Protein AF-A0A2S3QTC4-F1 (afdb_monomer_lite)

Foldseek 3Di:
DDDDDDDDPPPCPDDDDDDDDDDDDDDDDDDDDDDDPDPDDDDDDDDPPAPPPDAPQFPWDDLPPDAFAAPPPPFPAAWDKPFWQKFFLAADPDPPDLFNDKPVLVPVPLQSQDAQFKKKKKKAWAWFDAFQDAHSVGDTQHDGALTFFWKKWKKKKEEPPDDPVDPLIRIDIFHGAGHSGMGFMEIDGNVNHYDYPGGIMMTTRFMWTQRQLSVVVVVVDDCPDPSNPPVRDGGTGHRRGMITMMMTMDHPNHGHHDPPGHHD

Radius of gyration: 22.73 Å; chains: 1; bounding box: 54×52×78 Å

Secondary structure (DSSP, 8-state):
------------PPP------------------------------S---------PSP---S-S-PPPBP-SS---SPPEEEEEEEEETT--SSTT-S-SEEGGGGGGGGGGG--SSEEEEEEEEEPPPPTTPBPTTS-B--S-----SEEEEEEEEE-TT--TTSTT-EEEEEEEEETTSPPPBEEEETTTS---SS--EEEEEEEEE-HHHHHHHTTT--TTSTTTSS----EEPPTT-EEEEEEEEE-TTSPBPPTTS-B-

Sequence (264 aa):
MTLTSCTQPTNSRANYNNSNGNGWDNGNSGSGGNGGWDWGNGGSDSDDSGNNEQTDSGDGYGDGNEEGTADGDGQTTNFYTVGTIVLRGSSRVSSGSNVMWSSTSLGNGQAMLYTDSRFNIRVRPRTAPTQGTTDAYGEKCHYNPQQYKKLRIKLCIRAQGESCESNMIRSVTFGDIANEEVSKVKEFSSYSLPTTTGPIIVDVLDVQWDWSCQFYLNQGYSQSSAEVNGYCPMARVWDNDCVGFDLQFSTDYTKDFPASAPRM

pLDDT: mean 74.97, std 23.95, range [23.36, 97.06]

Structure (mmCIF, N/CA/C/O backbone):
data_AF-A0A2S3QTC4-F1
#
_entry.id   AF-A0A2S3QTC4-F1
#
loop_
_atom_site.group_PDB
_atom_site.id
_atom_site.type_symbol
_atom_site.label_atom_id
_atom_site.label_alt_id
_atom_site.label_comp_id
_atom_site.label_asym_id
_atom_site.label_entity_id
_atom_site.label_seq_id
_atom_site.pdbx_PDB_ins_code
_atom_site.Cartn_x
_atom_site.Cartn_y
_atom_site.Cartn_z
_atom_site.occupancy
_atom_site.B_iso_or_equiv
_atom_site.auth_seq_id
_atom_site.auth_comp_id
_atom_site.auth_asym_id
_atom_site.auth_atom_id
_atom_site.pdbx_PDB_model_num
ATOM 1 N N . MET A 1 1 ? 34.830 -20.270 -37.227 1.00 35.91 1 MET A N 1
ATOM 2 C CA . MET A 1 1 ? 34.083 -19.300 -36.398 1.00 35.91 1 MET A CA 1
ATOM 3 C C . MET A 1 1 ? 32.774 -19.029 -37.112 1.00 35.91 1 MET A C 1
ATOM 5 O O . MET A 1 1 ? 32.813 -18.529 -38.227 1.00 35.91 1 MET A O 1
ATOM 9 N N . THR A 1 2 ? 31.649 -19.450 -36.546 1.00 29.08 2 THR A N 1
ATOM 10 C CA . THR A 1 2 ? 30.313 -19.276 -37.137 1.00 29.08 2 THR A CA 1
ATOM 11 C C . THR A 1 2 ? 29.630 -18.064 -36.518 1.00 29.08 2 THR A C 1
ATOM 13 O O . THR A 1 2 ? 29.490 -17.992 -35.301 1.00 29.08 2 THR A O 1
ATOM 16 N N . LEU A 1 3 ? 29.220 -17.116 -37.360 1.00 30.28 3 LEU A N 1
ATOM 17 C CA . LEU A 1 3 ? 28.390 -15.978 -36.971 1.00 30.28 3 LEU A CA 1
ATOM 18 C C . LEU A 1 3 ? 26.953 -16.460 -36.746 1.00 30.28 3 LEU A C 1
ATOM 20 O O . LEU A 1 3 ? 26.294 -16.883 -37.695 1.00 30.28 3 LEU A O 1
ATOM 24 N N . THR A 1 4 ? 26.464 -16.376 -35.510 1.00 31.92 4 THR A N 1
ATOM 25 C CA . THR A 1 4 ? 25.044 -16.594 -35.210 1.00 31.92 4 THR A CA 1
ATOM 26 C C . THR A 1 4 ? 24.312 -15.262 -35.325 1.00 31.92 4 THR A C 1
ATOM 28 O O . THR A 1 4 ? 24.574 -14.334 -34.565 1.00 31.92 4 THR A O 1
ATOM 31 N N . SER A 1 5 ? 23.413 -15.165 -36.304 1.00 31.41 5 SER A N 1
ATOM 32 C CA . SER A 1 5 ? 22.574 -13.986 -36.527 1.00 31.41 5 SER A CA 1
ATOM 33 C C . SER A 1 5 ? 21.544 -13.822 -35.406 1.00 31.41 5 SER A C 1
ATOM 35 O O . SER A 1 5 ? 20.786 -14.751 -35.125 1.00 31.41 5 SER A O 1
ATOM 37 N N . CYS A 1 6 ? 21.467 -12.630 -34.810 1.00 31.41 6 CYS A N 1
ATOM 38 C CA . CYS A 1 6 ? 20.341 -12.247 -33.964 1.00 31.41 6 CYS A CA 1
ATOM 39 C C . CYS A 1 6 ? 19.144 -11.884 -34.852 1.00 31.41 6 CYS A C 1
ATOM 41 O O . CYS A 1 6 ? 18.995 -10.737 -35.274 1.00 31.41 6 CYS A O 1
ATOM 43 N N . THR A 1 7 ? 18.268 -12.850 -35.128 1.00 30.16 7 THR A N 1
ATOM 44 C CA . THR A 1 7 ? 16.944 -12.560 -35.692 1.00 30.16 7 THR A CA 1
ATOM 45 C C . THR A 1 7 ? 16.143 -11.722 -34.700 1.00 30.16 7 THR A C 1
ATOM 47 O O . THR A 1 7 ? 15.821 -12.201 -33.611 1.00 30.16 7 THR A O 1
ATOM 50 N N . GLN A 1 8 ? 15.800 -10.486 -35.070 1.00 29.53 8 GLN A N 1
ATOM 51 C CA . GLN A 1 8 ? 14.857 -9.689 -34.290 1.00 29.53 8 GLN A CA 1
ATOM 52 C C . GLN A 1 8 ? 13.495 -10.399 -34.222 1.00 29.53 8 GLN A C 1
ATOM 54 O O . GLN A 1 8 ? 13.001 -10.848 -35.260 1.00 29.53 8 GLN A O 1
ATOM 59 N N . PRO A 1 9 ? 12.831 -10.444 -33.053 1.00 28.53 9 PRO A N 1
ATOM 60 C CA . PRO A 1 9 ? 11.410 -10.738 -33.008 1.00 28.53 9 PRO A CA 1
ATOM 61 C C . PRO A 1 9 ? 10.657 -9.557 -33.634 1.00 28.53 9 PRO A C 1
ATOM 63 O O . PRO A 1 9 ? 10.508 -8.498 -33.023 1.00 28.53 9 PRO A O 1
ATOM 66 N N . THR A 1 10 ? 10.178 -9.729 -34.866 1.00 32.91 10 THR A N 1
ATOM 67 C CA . THR A 1 10 ? 9.282 -8.768 -35.515 1.00 32.91 10 THR A CA 1
ATOM 68 C C . THR A 1 10 ? 7.952 -8.757 -34.775 1.00 32.91 10 THR A C 1
ATOM 70 O O . THR A 1 10 ? 7.064 -9.562 -35.059 1.00 32.91 10 THR A O 1
ATOM 73 N N . ASN A 1 11 ? 7.811 -7.851 -33.810 1.00 32.38 11 ASN A N 1
ATOM 74 C CA . ASN A 1 11 ? 6.561 -7.661 -33.093 1.00 32.38 11 ASN A CA 1
ATOM 75 C C . ASN A 1 11 ? 5.585 -6.918 -34.019 1.00 32.38 11 ASN A C 1
ATOM 77 O O . ASN A 1 11 ? 5.528 -5.688 -34.046 1.00 32.38 11 ASN A O 1
ATOM 81 N N . SER A 1 12 ? 4.873 -7.677 -34.852 1.00 33.59 12 SER A N 1
ATOM 82 C CA . SER A 1 12 ? 3.930 -7.171 -35.845 1.00 33.59 12 SER A CA 1
ATOM 83 C C . SER A 1 12 ? 2.689 -6.590 -35.165 1.00 33.59 12 SER A C 1
ATOM 85 O O . SER A 1 12 ? 1.651 -7.250 -35.080 1.00 33.59 12 SER A O 1
ATOM 87 N N . ARG A 1 13 ? 2.775 -5.343 -34.683 1.00 32.81 13 ARG A N 1
ATOM 88 C CA . ARG A 1 13 ? 1.574 -4.573 -34.341 1.00 32.81 13 ARG A CA 1
ATOM 89 C C . ARG A 1 13 ? 0.808 -4.273 -35.624 1.00 32.81 13 ARG A C 1
ATOM 91 O O . ARG A 1 13 ? 1.357 -3.746 -36.588 1.00 32.81 13 ARG A O 1
ATOM 98 N N . ALA A 1 14 ? -0.449 -4.703 -35.627 1.00 31.61 14 ALA A N 1
ATOM 99 C CA . ALA A 1 14 ? -1.285 -4.737 -36.809 1.00 31.61 14 ALA A CA 1
ATOM 100 C C . ALA A 1 14 ? -1.621 -3.337 -37.333 1.00 31.61 14 ALA A C 1
ATOM 102 O O . ALA A 1 14 ? -1.896 -2.406 -36.579 1.00 31.61 14 ALA A O 1
ATOM 103 N N . ASN A 1 15 ? -1.656 -3.253 -38.656 1.00 30.61 15 ASN A N 1
ATOM 104 C CA . ASN A 1 15 ? -2.119 -2.109 -39.415 1.00 30.61 15 ASN A CA 1
ATOM 105 C C . ASN A 1 15 ? -3.664 -2.072 -39.392 1.00 30.61 15 ASN A C 1
ATOM 107 O O . ASN A 1 15 ? -4.298 -3.001 -39.886 1.00 30.61 15 ASN A O 1
ATOM 111 N N . TYR A 1 16 ? -4.249 -1.008 -38.843 1.00 26.88 16 TYR A N 1
ATOM 112 C CA . TYR A 1 16 ? -5.638 -0.547 -39.018 1.00 26.88 16 TYR A CA 1
ATOM 113 C C . TYR A 1 16 ? -5.539 0.991 -38.890 1.00 26.88 16 TYR A C 1
ATOM 115 O O . TYR A 1 16 ? -4.989 1.466 -37.903 1.00 26.88 16 TYR A O 1
ATOM 123 N N . ASN A 1 17 ? -5.934 1.839 -39.847 1.00 26.95 17 ASN A N 1
ATOM 124 C CA . ASN A 1 17 ? -7.086 1.776 -40.756 1.00 26.95 17 ASN A CA 1
ATOM 125 C C . ASN A 1 17 ? -6.816 2.349 -42.166 1.00 26.95 17 ASN A C 1
ATOM 127 O O . ASN A 1 17 ? -5.940 3.187 -42.358 1.00 26.95 17 ASN A O 1
ATOM 131 N N . ASN A 1 18 ? -7.673 1.969 -43.121 1.00 28.58 18 ASN A N 1
ATOM 132 C CA . ASN A 1 18 ? -7.806 2.532 -44.475 1.00 28.58 18 ASN A CA 1
ATOM 133 C C . ASN A 1 18 ? -9.251 2.266 -44.962 1.00 28.58 18 ASN A C 1
ATOM 135 O O . ASN A 1 18 ? -9.743 1.163 -44.741 1.00 28.58 18 ASN A O 1
ATOM 139 N N . SER A 1 19 ? -10.012 3.154 -45.611 1.00 31.38 19 SER A N 1
ATOM 140 C CA . SER A 1 19 ? -9.775 4.517 -46.145 1.00 31.38 19 SER A CA 1
ATOM 141 C C . SER A 1 19 ? -10.766 5.514 -45.480 1.00 31.38 19 SER A C 1
ATOM 143 O O . SER A 1 19 ? -11.346 5.145 -44.463 1.00 31.38 19 SER A O 1
ATOM 145 N N . ASN A 1 20 ? -11.052 6.761 -45.889 1.00 28.50 20 ASN A N 1
ATOM 146 C CA . ASN A 1 20 ? -10.735 7.648 -47.034 1.00 28.50 20 ASN A CA 1
ATOM 147 C C . ASN A 1 20 ? -10.978 9.113 -46.548 1.00 28.50 20 ASN A C 1
ATOM 149 O O . ASN A 1 20 ? -11.445 9.286 -45.425 1.00 28.50 20 ASN A O 1
ATOM 153 N N . GLY A 1 21 ? -10.772 10.218 -47.275 1.00 26.36 21 GLY A N 1
ATOM 154 C CA . GLY A 1 21 ? -10.285 10.498 -48.632 1.00 26.36 21 GLY A CA 1
ATOM 155 C C . GLY A 1 21 ? -10.419 12.011 -48.922 1.00 26.36 21 GLY A C 1
ATOM 156 O O . GLY A 1 21 ? -11.203 12.676 -48.254 1.00 26.36 21 GLY A O 1
ATOM 157 N N . ASN A 1 22 ? -9.715 12.519 -49.942 1.00 27.98 22 ASN A N 1
ATOM 158 C CA . ASN A 1 22 ? -9.724 13.912 -50.449 1.00 27.98 22 ASN A CA 1
ATOM 159 C C . ASN A 1 22 ? -9.162 15.005 -49.505 1.00 27.98 22 ASN A C 1
ATOM 161 O O . ASN A 1 22 ? -9.518 15.101 -48.338 1.00 27.98 22 ASN A O 1
ATOM 165 N N . GLY A 1 23 ? -8.269 15.850 -50.037 1.00 27.02 23 GLY A N 1
ATOM 166 C CA . GLY A 1 23 ? -7.661 16.975 -49.306 1.00 27.02 23 GLY A CA 1
ATOM 167 C C . GLY A 1 23 ? -8.225 18.341 -49.711 1.00 27.02 23 GLY A C 1
ATOM 168 O O . GLY A 1 23 ? -9.282 18.397 -50.332 1.00 27.02 23 GLY A O 1
ATOM 169 N N . TRP A 1 24 ? -7.477 19.399 -49.375 1.00 23.36 24 TRP A N 1
ATOM 170 C CA . TRP A 1 24 ? -7.211 20.663 -50.100 1.00 23.36 24 TRP A CA 1
ATOM 171 C C . TRP A 1 24 ? -6.746 21.735 -49.083 1.00 23.36 24 TRP A C 1
ATOM 173 O O . TRP A 1 24 ? -7.328 21.877 -48.015 1.00 23.36 24 TRP A O 1
ATOM 183 N N . ASP A 1 25 ? -5.660 22.425 -49.435 1.00 27.41 25 ASP A N 1
ATOM 184 C CA . ASP A 1 25 ? -5.141 23.731 -48.984 1.00 27.41 25 ASP A CA 1
ATOM 185 C C . ASP A 1 25 ? -5.397 24.330 -47.574 1.00 27.41 25 ASP A C 1
ATOM 187 O O . ASP A 1 25 ? -6.497 24.710 -47.190 1.00 27.41 25 ASP A O 1
ATOM 191 N N . ASN A 1 26 ? -4.266 24.609 -46.907 1.00 30.45 26 ASN A N 1
ATOM 192 C CA . ASN A 1 26 ? -3.820 25.947 -46.470 1.00 30.45 26 ASN A CA 1
ATOM 193 C C . ASN A 1 26 ? -4.835 26.898 -45.781 1.00 30.45 26 ASN A C 1
ATOM 195 O O . ASN A 1 26 ? -5.613 27.581 -46.443 1.00 30.45 26 ASN A O 1
ATOM 199 N N . GLY A 1 27 ? -4.704 27.093 -44.460 1.00 23.75 27 GLY A N 1
ATOM 200 C CA . GLY A 1 27 ? -5.458 28.136 -43.751 1.00 23.75 27 GLY A CA 1
ATOM 201 C C . GLY A 1 27 ? -5.133 28.281 -42.261 1.00 23.75 27 GLY A C 1
ATOM 202 O O . GLY A 1 27 ? -5.557 27.483 -41.435 1.00 23.75 27 GLY A O 1
ATOM 203 N N . ASN A 1 28 ? -4.425 29.354 -41.909 1.00 32.91 28 ASN A N 1
ATOM 204 C CA . ASN A 1 28 ? -4.250 29.845 -40.538 1.00 32.91 28 ASN A CA 1
ATOM 205 C C . ASN A 1 28 ? -5.597 30.117 -39.827 1.00 32.91 28 ASN A C 1
ATOM 207 O O . ASN A 1 28 ? -6.346 30.970 -40.300 1.00 32.91 28 ASN A O 1
ATOM 211 N N . SER A 1 29 ? -5.859 29.498 -38.665 1.00 28.20 29 SER A N 1
ATOM 212 C CA . SER A 1 29 ? -6.291 30.190 -37.424 1.00 28.20 29 SER A CA 1
ATOM 213 C C . SER A 1 29 ? -6.764 29.241 -36.305 1.00 28.20 29 SER A C 1
ATOM 215 O O . SER A 1 29 ? -7.566 28.348 -36.538 1.00 28.20 29 SER A O 1
ATOM 217 N N . GLY A 1 30 ? -6.362 29.545 -35.063 1.00 25.27 30 GLY A N 1
ATOM 218 C CA . GLY A 1 30 ? -7.222 29.383 -33.879 1.00 25.27 30 GLY A CA 1
ATOM 219 C C . GLY A 1 30 ? -7.245 28.039 -33.127 1.00 25.27 30 GLY A C 1
ATOM 220 O O . GLY A 1 30 ? -7.666 27.022 -33.651 1.00 25.27 30 GLY A O 1
ATOM 221 N N . SER A 1 31 ? -6.937 28.129 -31.826 1.00 32.16 31 SER A N 1
ATOM 222 C CA . SER A 1 31 ? -7.489 27.340 -30.706 1.00 32.16 31 SER A CA 1
ATOM 223 C C . SER A 1 31 ? -7.527 25.800 -30.794 1.00 32.16 31 SER A C 1
ATOM 225 O O . SER A 1 31 ? -8.383 25.206 -31.444 1.00 32.16 31 SER A O 1
ATOM 227 N N . GLY A 1 32 ? -6.697 25.145 -29.978 1.00 24.89 32 GLY A N 1
ATOM 228 C CA . GLY A 1 32 ? -6.808 23.718 -29.663 1.00 24.89 32 GLY A CA 1
ATOM 229 C C . GLY A 1 32 ? -6.058 23.403 -28.371 1.00 24.89 32 GLY A C 1
ATOM 230 O O . GLY A 1 32 ? -4.832 23.454 -28.345 1.00 24.89 32 GLY A O 1
ATOM 231 N N . GLY A 1 33 ? -6.789 23.148 -27.283 1.00 32.19 33 GLY A N 1
ATOM 232 C CA . GLY A 1 33 ? -6.203 22.945 -25.955 1.00 32.19 33 GLY A CA 1
ATOM 233 C C . GLY A 1 33 ? -5.402 21.647 -25.863 1.00 32.19 33 GLY A C 1
ATOM 234 O O . GLY A 1 33 ? -5.913 20.577 -26.189 1.00 32.19 33 GLY A O 1
ATOM 235 N N . ASN A 1 34 ? -4.161 21.738 -25.384 1.00 30.98 34 ASN A N 1
ATOM 236 C CA . ASN A 1 34 ? -3.312 20.576 -25.154 1.00 30.98 34 ASN A CA 1
ATOM 237 C C . ASN A 1 34 ? -3.488 20.114 -23.698 1.00 30.98 34 ASN A C 1
ATOM 239 O O . ASN A 1 34 ? -2.997 20.762 -22.775 1.00 30.98 34 ASN A O 1
ATOM 243 N N . GLY A 1 35 ? -4.235 19.027 -23.494 1.00 32.06 35 GLY A N 1
ATOM 244 C CA . GLY A 1 35 ? -4.559 18.477 -22.174 1.00 32.06 35 GLY A CA 1
ATOM 245 C C . GLY A 1 35 ? -3.385 17.753 -21.515 1.00 32.06 35 GLY A C 1
ATOM 246 O O . GLY A 1 35 ? -3.417 16.532 -21.373 1.00 32.06 35 GLY A O 1
ATOM 247 N N . GLY A 1 36 ? -2.354 18.496 -21.115 1.00 28.03 36 GLY A N 1
ATOM 248 C CA . GLY A 1 36 ? -1.363 18.028 -20.150 1.00 28.03 36 GLY A CA 1
ATOM 249 C C . GLY A 1 36 ? -1.877 18.257 -18.731 1.00 28.03 36 GLY A C 1
ATOM 250 O O . GLY A 1 36 ? -2.212 19.385 -18.382 1.00 28.03 36 GLY A O 1
ATOM 251 N N . TRP A 1 37 ? -1.931 17.205 -17.910 1.00 31.95 37 TRP A N 1
ATOM 252 C CA . TRP A 1 37 ? -2.165 17.345 -16.469 1.00 31.95 37 TRP A CA 1
ATOM 253 C C . TRP A 1 37 ? -0.873 17.825 -15.805 1.00 31.95 37 TRP A C 1
ATOM 255 O O . TRP A 1 37 ? -0.080 17.036 -15.293 1.00 31.95 37 TRP A O 1
ATOM 265 N N . ASP A 1 38 ? -0.653 19.131 -15.916 1.00 32.66 38 ASP A N 1
ATOM 266 C CA . ASP A 1 38 ? 0.485 19.853 -15.362 1.00 32.66 38 ASP A CA 1
ATOM 267 C C . ASP A 1 38 ? 0.363 19.949 -13.835 1.00 32.66 38 ASP A C 1
ATOM 269 O O . ASP A 1 38 ? -0.573 20.555 -13.308 1.00 32.66 38 ASP A O 1
ATOM 273 N N . TRP A 1 39 ? 1.310 19.346 -13.115 1.00 45.28 39 TRP A N 1
ATOM 274 C CA . TRP A 1 39 ? 1.387 19.428 -11.656 1.00 45.28 39 TRP A CA 1
ATOM 275 C C . TRP A 1 39 ? 2.195 20.659 -11.224 1.00 45.28 39 TRP A C 1
ATOM 277 O O . TRP A 1 39 ? 3.220 20.552 -10.555 1.00 45.28 39 TRP A O 1
ATOM 287 N N . GLY A 1 40 ? 1.648 21.830 -11.561 1.00 36.47 40 GLY A N 1
ATOM 288 C CA . GLY A 1 40 ? 1.813 23.063 -10.795 1.00 36.47 40 GLY A CA 1
ATOM 289 C C . GLY A 1 40 ? 2.836 24.080 -11.303 1.00 36.47 40 GLY A C 1
ATOM 290 O O . GLY A 1 40 ? 4.040 23.917 -11.118 1.00 36.47 40 GLY A O 1
ATOM 291 N N . ASN A 1 41 ? 2.334 25.247 -11.728 1.00 32.53 41 ASN A N 1
ATOM 292 C CA . ASN A 1 41 ? 2.996 26.516 -11.419 1.00 32.53 41 ASN A CA 1
ATOM 293 C C . ASN A 1 41 ? 2.026 27.718 -11.347 1.00 32.53 41 ASN A C 1
ATOM 295 O O . ASN A 1 41 ? 1.447 28.110 -12.355 1.00 32.53 41 ASN A O 1
ATOM 299 N N . GLY A 1 42 ? 1.952 28.355 -10.171 1.00 31.09 42 GLY A N 1
ATOM 300 C CA . GLY A 1 42 ? 1.645 29.785 -10.012 1.00 31.09 42 GLY A CA 1
ATOM 301 C C . GLY A 1 42 ? 0.178 30.243 -10.070 1.00 31.09 42 GLY A C 1
ATOM 302 O O . GLY A 1 42 ? -0.390 30.414 -11.144 1.00 31.09 42 GLY A O 1
ATOM 303 N N . GLY A 1 43 ? -0.380 30.617 -8.913 1.00 26.69 43 GLY A N 1
ATOM 304 C CA . GLY A 1 43 ? -1.615 31.407 -8.824 1.00 26.69 43 GLY A CA 1
ATOM 305 C C . GLY A 1 43 ? -2.175 31.464 -7.403 1.00 26.69 43 GLY A C 1
ATOM 306 O O . GLY A 1 43 ? -2.592 30.443 -6.872 1.00 26.69 43 GLY A O 1
ATOM 307 N N . SER A 1 44 ? -2.156 32.644 -6.784 1.00 36.88 44 SER A N 1
ATOM 308 C CA . SER A 1 44 ? -2.709 32.898 -5.447 1.00 36.88 44 SER A CA 1
ATOM 309 C C . SER A 1 44 ? -4.213 32.605 -5.374 1.00 36.88 44 SER A C 1
ATOM 311 O O . SER A 1 44 ? -4.939 33.063 -6.252 1.00 36.88 44 SER A O 1
ATOM 313 N N . ASP A 1 45 ? -4.679 31.910 -4.329 1.00 29.72 45 ASP A N 1
ATOM 314 C CA . ASP A 1 45 ? -5.592 32.472 -3.308 1.00 29.72 45 ASP A CA 1
ATOM 315 C C . ASP A 1 45 ? -6.178 31.397 -2.358 1.00 29.72 45 ASP A C 1
ATOM 317 O O . ASP A 1 45 ? -6.760 30.413 -2.798 1.00 29.72 45 ASP A O 1
ATOM 321 N N . SER A 1 46 ? -6.075 31.674 -1.049 1.00 37.00 46 SER A N 1
ATOM 322 C CA . SER A 1 46 ? -6.912 31.212 0.088 1.00 37.00 46 SER A CA 1
ATOM 323 C C . SER A 1 46 ? -7.231 29.716 0.334 1.00 37.00 46 SER A C 1
ATOM 325 O O . SER A 1 46 ? -7.827 29.026 -0.484 1.00 37.00 46 SER A O 1
ATOM 327 N N . ASP A 1 47 ? -7.003 29.321 1.594 1.00 31.80 47 ASP A N 1
ATOM 328 C CA . ASP A 1 47 ? -7.637 28.210 2.331 1.00 31.80 47 ASP A CA 1
ATOM 329 C C . ASP A 1 47 ? -7.271 26.761 1.952 1.00 31.80 47 ASP A C 1
ATOM 331 O O . ASP A 1 47 ? -8.115 25.863 1.915 1.00 31.80 47 ASP A O 1
ATOM 335 N N . ASP A 1 48 ? -5.968 26.492 1.813 1.00 33.78 48 ASP A N 1
ATOM 336 C CA . ASP A 1 48 ? -5.439 25.123 1.837 1.00 33.78 48 ASP A CA 1
ATOM 337 C C . ASP A 1 48 ? -5.399 24.563 3.276 1.00 33.78 48 ASP A C 1
ATOM 339 O O . ASP A 1 48 ? -4.505 24.861 4.069 1.00 33.78 48 ASP A O 1
ATOM 343 N N . SER A 1 49 ? -6.408 23.759 3.624 1.00 35.00 49 SER A N 1
ATOM 344 C CA . SER A 1 49 ? -6.425 22.898 4.822 1.00 35.00 49 SER A CA 1
ATOM 345 C C . SER A 1 49 ? -6.160 21.424 4.477 1.00 35.00 49 SER A C 1
ATOM 347 O O . SER A 1 49 ? -6.593 20.519 5.195 1.00 35.00 49 SER A O 1
ATOM 349 N N . GLY A 1 50 ? -5.477 21.159 3.361 1.00 34.25 50 GLY A N 1
ATOM 350 C CA . GLY A 1 50 ? -4.943 19.847 3.033 1.00 34.25 50 GLY A CA 1
ATOM 351 C C . GLY A 1 50 ? -3.574 19.643 3.676 1.00 34.25 50 GLY A C 1
ATOM 352 O O . GLY A 1 50 ? -2.640 20.391 3.405 1.00 34.25 50 GLY A O 1
ATOM 353 N N . ASN A 1 51 ? -3.411 18.578 4.469 1.00 39.06 51 ASN A N 1
ATOM 354 C CA . ASN A 1 51 ? -2.087 18.111 4.900 1.00 39.06 51 ASN A CA 1
ATOM 355 C C . ASN A 1 51 ? -1.327 17.511 3.703 1.00 39.06 51 ASN A C 1
ATOM 357 O O . ASN A 1 51 ? -1.147 16.296 3.606 1.00 39.06 51 ASN A O 1
ATOM 361 N N . ASN A 1 52 ? -0.891 18.361 2.777 1.00 38.44 52 ASN A N 1
ATOM 362 C CA . ASN A 1 52 ? 0.002 18.002 1.685 1.00 38.44 52 ASN A CA 1
ATOM 363 C C . ASN A 1 52 ? 1.442 17.950 2.219 1.00 38.44 52 ASN A C 1
ATOM 365 O O . ASN A 1 52 ? 2.305 18.739 1.837 1.00 38.44 52 ASN A O 1
ATOM 369 N N . GLU A 1 53 ? 1.670 17.053 3.180 1.00 45.84 53 GLU A N 1
ATOM 370 C CA . GLU A 1 53 ? 2.997 16.795 3.725 1.00 45.84 53 GLU A CA 1
ATOM 371 C C . GLU A 1 53 ? 3.920 16.341 2.598 1.00 45.84 53 GLU A C 1
ATOM 373 O O . GLU A 1 53 ? 3.674 15.346 1.911 1.00 45.84 53 GLU A O 1
ATOM 378 N N . GLN A 1 54 ? 4.984 17.115 2.409 1.00 39.28 54 GLN A N 1
ATOM 379 C CA . GLN A 1 54 ? 6.011 16.877 1.413 1.00 39.28 54 GLN A CA 1
ATOM 380 C C . GLN A 1 54 ? 6.728 15.562 1.732 1.00 39.28 54 GLN A C 1
ATOM 382 O O . GLN A 1 54 ? 7.652 15.519 2.542 1.00 39.28 54 GLN A O 1
ATOM 387 N N . THR A 1 55 ? 6.301 14.471 1.100 1.00 43.88 55 THR A N 1
ATOM 388 C CA . THR A 1 55 ? 6.929 13.168 1.306 1.00 43.88 55 THR A CA 1
ATOM 389 C C . THR A 1 55 ? 8.272 13.129 0.591 1.00 43.88 55 THR A C 1
ATOM 391 O O . THR A 1 55 ? 8.314 12.970 -0.632 1.00 43.88 55 THR A O 1
ATOM 394 N N . ASP A 1 56 ? 9.358 13.285 1.351 1.00 44.59 56 ASP A N 1
ATOM 395 C CA . ASP A 1 56 ? 10.725 13.127 0.846 1.00 44.59 56 ASP A CA 1
ATOM 396 C C . ASP A 1 56 ? 10.864 11.842 0.015 1.00 44.59 56 ASP A C 1
ATOM 398 O O . ASP A 1 56 ? 10.317 10.794 0.381 1.00 44.59 56 ASP A O 1
ATOM 402 N N . SER A 1 57 ? 11.640 11.906 -1.072 1.00 43.78 57 SER A N 1
ATOM 403 C CA . SER A 1 57 ? 12.084 10.718 -1.808 1.00 43.78 57 SER A CA 1
ATOM 404 C C . SER A 1 57 ? 12.695 9.711 -0.825 1.00 43.78 57 SER A C 1
ATOM 406 O O . SER A 1 57 ? 13.587 10.067 -0.062 1.00 43.78 57 SER A O 1
ATOM 408 N N . GLY A 1 58 ? 12.160 8.488 -0.791 1.00 53.50 58 GLY A N 1
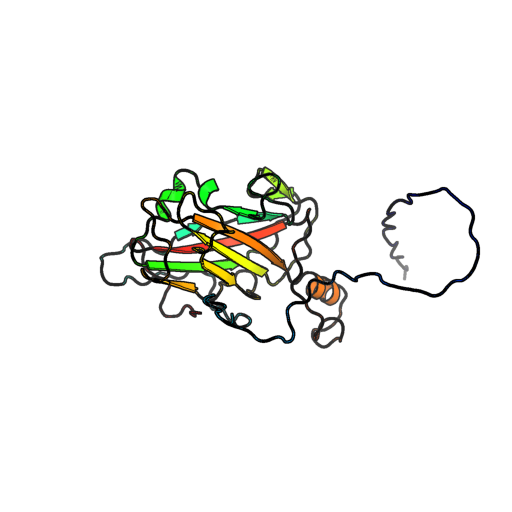ATOM 409 C CA . GLY A 1 58 ? 12.279 7.626 0.388 1.00 53.50 58 GLY A CA 1
ATOM 410 C C . GLY A 1 58 ? 13.683 7.115 0.748 1.00 53.50 58 GLY A C 1
ATOM 411 O O . GLY A 1 58 ? 14.463 6.771 -0.134 1.00 53.50 58 GLY A O 1
ATOM 412 N N . ASP A 1 59 ? 13.889 6.949 2.063 1.00 55.00 59 ASP A N 1
ATOM 413 C CA . ASP A 1 59 ? 15.006 6.256 2.742 1.00 55.00 59 ASP A CA 1
ATOM 414 C C . ASP A 1 59 ? 14.454 5.282 3.820 1.00 55.00 59 ASP A C 1
ATOM 416 O O . ASP A 1 59 ? 14.866 5.289 4.982 1.00 55.00 59 ASP A O 1
ATOM 420 N N . GLY A 1 6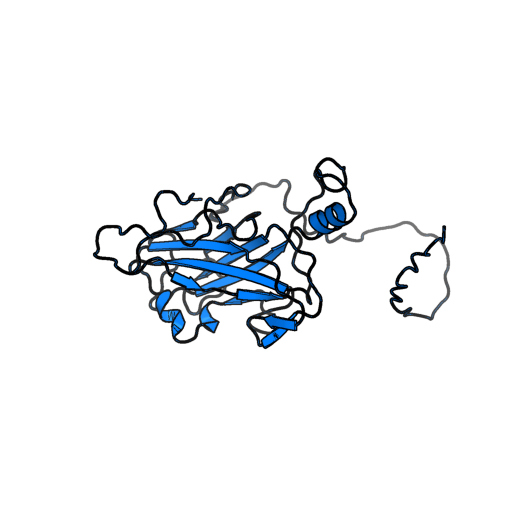0 ? 13.391 4.531 3.515 1.00 57.06 60 GLY A N 1
ATOM 421 C CA . GLY A 1 60 ? 12.671 3.752 4.528 1.00 57.06 60 GLY A CA 1
ATOM 422 C C . GLY A 1 60 ? 13.437 2.507 4.990 1.00 57.06 60 GLY A C 1
ATOM 423 O O . GLY A 1 60 ? 13.399 1.461 4.351 1.00 57.06 60 GLY A O 1
ATOM 424 N N . TYR A 1 61 ? 14.127 2.620 6.126 1.00 62.31 61 TYR A N 1
ATOM 425 C CA . TYR A 1 61 ? 14.988 1.556 6.641 1.00 62.31 61 TYR A CA 1
ATOM 426 C C . TYR A 1 61 ? 14.218 0.305 7.076 1.00 62.31 61 TYR A C 1
ATOM 428 O O . TYR A 1 61 ? 13.305 0.383 7.900 1.00 62.31 61 TYR A O 1
ATOM 436 N N . GLY A 1 62 ? 14.700 -0.852 6.619 1.00 78.38 62 GLY A N 1
ATOM 437 C CA . GLY A 1 62 ? 14.281 -2.165 7.100 1.00 78.38 62 GLY A CA 1
ATOM 438 C C . GLY A 1 62 ? 13.500 -2.980 6.075 1.00 78.38 62 GLY A C 1
ATOM 439 O O . GLY A 1 62 ? 13.059 -2.480 5.040 1.00 78.38 62 GLY A O 1
ATOM 440 N N . ASP A 1 63 ? 13.350 -4.267 6.370 1.00 84.81 63 ASP A N 1
ATOM 441 C CA . ASP A 1 63 ? 12.602 -5.215 5.546 1.00 84.81 63 ASP A CA 1
ATOM 442 C C . ASP A 1 63 ? 11.145 -5.354 6.012 1.00 84.81 63 ASP A C 1
ATOM 444 O O . ASP A 1 63 ? 10.430 -6.246 5.571 1.00 84.81 63 ASP A O 1
ATOM 448 N N . GLY A 1 64 ? 10.682 -4.524 6.941 1.00 84.38 64 GLY A N 1
ATOM 449 C CA . GLY A 1 64 ? 9.314 -4.552 7.438 1.00 84.38 64 GLY A CA 1
ATOM 450 C C . GLY A 1 64 ? 8.973 -5.743 8.330 1.00 84.38 64 GLY A C 1
ATOM 451 O O . GLY A 1 64 ? 7.808 -5.878 8.708 1.00 84.38 64 GLY A O 1
ATOM 452 N N . ASN A 1 65 ? 9.944 -6.597 8.667 1.00 86.56 65 ASN A N 1
ATOM 453 C CA . ASN A 1 65 ? 9.773 -7.746 9.558 1.00 86.56 65 ASN A CA 1
ATOM 454 C C . ASN A 1 65 ? 10.221 -7.433 11.003 1.00 86.56 65 ASN A C 1
ATOM 456 O O . ASN A 1 65 ? 10.393 -8.346 11.812 1.00 86.56 65 ASN A O 1
ATOM 460 N N . GLU A 1 66 ? 10.437 -6.155 11.332 1.00 88.44 66 GLU A N 1
ATOM 461 C CA . GLU A 1 66 ? 10.883 -5.722 12.658 1.00 88.44 66 GLU A CA 1
ATOM 462 C C . GLU A 1 66 ? 9.812 -5.954 13.742 1.00 88.44 66 GLU A C 1
ATOM 464 O O . GLU A 1 66 ? 8.610 -5.907 13.477 1.00 88.44 66 GLU A O 1
ATOM 469 N N . GLU A 1 67 ? 10.231 -6.147 14.996 1.00 88.44 67 GLU A N 1
ATOM 470 C CA . GLU A 1 67 ? 9.288 -6.196 16.118 1.00 88.44 67 GLU A CA 1
ATOM 471 C C . GLU A 1 67 ? 8.716 -4.809 16.449 1.00 88.44 67 GLU A C 1
ATOM 473 O O . GLU A 1 67 ? 9.412 -3.794 16.398 1.00 88.44 67 GLU A O 1
ATOM 478 N N . GLY A 1 68 ? 7.435 -4.771 16.827 1.00 88.12 68 GLY A N 1
ATOM 479 C CA . GLY A 1 68 ? 6.779 -3.541 17.260 1.00 88.12 68 GLY A CA 1
ATOM 480 C C . GLY A 1 68 ? 7.145 -3.141 18.693 1.00 88.12 68 GLY A C 1
ATOM 481 O O . GLY A 1 68 ? 7.510 -3.981 19.519 1.00 88.12 68 GLY A O 1
ATOM 482 N N . THR A 1 69 ? 6.985 -1.858 19.014 1.00 91.00 69 THR A N 1
ATOM 483 C CA . THR A 1 69 ? 7.169 -1.301 20.367 1.00 91.00 69 THR A CA 1
ATOM 484 C C . THR A 1 69 ? 5.812 -1.064 21.032 1.00 91.00 69 THR A C 1
ATOM 486 O O . THR A 1 69 ? 4.961 -0.382 20.469 1.00 91.00 69 THR A O 1
ATOM 489 N N . ALA A 1 70 ? 5.590 -1.641 22.216 1.00 88.62 70 ALA A N 1
ATOM 490 C CA . ALA A 1 70 ? 4.385 -1.375 23.005 1.00 88.62 70 ALA A CA 1
ATOM 491 C C . ALA A 1 70 ? 4.470 0.012 23.663 1.00 88.62 70 ALA A C 1
ATOM 493 O O . ALA A 1 70 ? 5.534 0.393 24.153 1.00 88.62 70 ALA A O 1
ATOM 494 N N . ASP A 1 71 ? 3.356 0.738 23.717 1.00 78.25 71 ASP A N 1
ATOM 495 C CA . ASP A 1 71 ? 3.251 2.060 24.367 1.00 78.25 71 ASP A CA 1
ATOM 496 C C . ASP A 1 71 ? 3.097 2.007 25.897 1.00 78.25 71 ASP A C 1
ATOM 498 O O . ASP A 1 71 ? 3.386 2.984 26.586 1.00 78.25 71 ASP A O 1
ATOM 502 N N . GLY A 1 72 ? 2.681 0.859 26.430 1.00 71.75 72 GLY A N 1
ATOM 503 C CA . GLY A 1 72 ? 2.454 0.629 27.857 1.00 71.75 72 GLY A CA 1
ATOM 504 C C . GLY A 1 72 ? 1.204 -0.201 28.139 1.00 71.75 72 GLY A C 1
ATOM 505 O O . GLY A 1 72 ? 1.170 -0.914 29.143 1.00 71.75 72 GLY A O 1
ATOM 506 N N . ASP A 1 73 ? 0.231 -0.217 27.224 1.00 73.75 73 ASP A N 1
ATOM 507 C CA . ASP A 1 73 ? -1.110 -0.779 27.453 1.00 73.75 73 ASP A CA 1
ATOM 508 C C . ASP A 1 73 ? -1.197 -2.306 27.248 1.00 73.75 73 ASP A C 1
ATOM 510 O O . ASP A 1 73 ? -2.203 -2.863 26.811 1.00 73.75 73 ASP A O 1
ATOM 514 N N . GLY A 1 74 ? -0.118 -3.028 27.567 1.00 77.75 74 GLY A N 1
ATOM 515 C CA . GLY A 1 74 ? -0.081 -4.495 27.527 1.00 77.75 74 GLY A CA 1
ATOM 516 C C . GLY A 1 74 ? -0.164 -5.115 26.124 1.00 77.75 74 GLY A C 1
ATOM 517 O O . GLY A 1 74 ? -0.400 -6.318 26.009 1.00 77.75 74 GLY A O 1
ATOM 518 N N . GLN A 1 75 ? 0.045 -4.328 25.065 1.00 88.19 75 GLN A N 1
ATOM 519 C CA . GLN A 1 75 ? 0.025 -4.768 23.665 1.00 88.19 75 GLN A CA 1
ATOM 520 C C . GLN A 1 75 ? 1.011 -5.924 23.407 1.00 88.19 75 GLN A C 1
ATOM 522 O O . GLN A 1 75 ? 2.233 -5.760 23.441 1.00 88.19 75 GLN A O 1
ATOM 527 N N . THR A 1 76 ? 0.478 -7.109 23.105 1.00 85.50 76 THR A N 1
ATOM 528 C CA . THR A 1 76 ? 1.271 -8.316 22.810 1.00 85.50 76 THR A CA 1
ATOM 529 C C . THR A 1 76 ? 1.488 -8.538 21.314 1.00 85.50 76 THR A C 1
ATOM 531 O O . THR A 1 76 ? 2.560 -8.994 20.913 1.00 85.50 76 THR A O 1
ATOM 534 N N . THR A 1 77 ? 0.505 -8.182 20.486 1.00 89.44 77 THR A N 1
ATOM 535 C CA . THR A 1 77 ? 0.530 -8.342 19.024 1.00 89.44 77 THR A CA 1
ATOM 536 C C . THR A 1 77 ? 1.303 -7.194 18.371 1.00 89.44 77 THR A C 1
ATOM 538 O O . THR A 1 77 ? 1.071 -6.032 18.699 1.00 89.44 77 THR A O 1
ATOM 541 N N . ASN A 1 78 ? 2.214 -7.505 17.442 1.00 93.19 78 ASN A N 1
ATOM 542 C CA . ASN A 1 78 ? 2.870 -6.494 16.598 1.00 93.19 78 ASN A CA 1
ATOM 543 C C . ASN A 1 78 ? 1.849 -5.820 15.651 1.00 93.19 78 ASN A C 1
ATOM 545 O O . ASN A 1 78 ? 0.699 -6.250 15.568 1.00 93.19 78 ASN A O 1
ATOM 549 N N . PHE A 1 79 ? 2.269 -4.783 14.922 1.00 94.38 79 PHE A N 1
ATOM 550 C CA . PHE A 1 79 ? 1.472 -4.173 13.852 1.00 94.38 79 PHE A CA 1
ATOM 551 C C . PHE A 1 79 ? 0.925 -5.229 12.867 1.00 94.38 79 PHE A C 1
ATOM 553 O O . PHE A 1 79 ? 1.560 -6.252 12.588 1.00 94.38 79 PHE A O 1
ATOM 560 N N . TYR A 1 80 ? -0.260 -4.980 12.314 1.00 95.94 80 TYR A N 1
ATOM 561 C CA . TYR A 1 80 ? -0.863 -5.849 11.309 1.00 95.94 80 TYR A CA 1
ATOM 562 C C . TYR A 1 80 ? -0.161 -5.698 9.957 1.00 95.94 80 TYR A C 1
ATOM 564 O O . TYR A 1 80 ? 0.348 -4.633 9.614 1.00 95.94 80 TYR A O 1
ATOM 572 N N . THR A 1 81 ? -0.163 -6.772 9.164 1.00 95.38 81 THR A N 1
ATOM 573 C CA . THR A 1 81 ? 0.279 -6.763 7.763 1.00 95.38 81 THR A CA 1
ATOM 574 C C . THR A 1 81 ? -0.821 -7.350 6.885 1.00 95.38 81 THR A C 1
ATOM 576 O O . THR A 1 81 ? -1.143 -8.533 6.993 1.00 95.38 81 THR A O 1
ATOM 579 N N . VAL A 1 82 ? -1.371 -6.537 5.985 1.00 95.06 82 VAL A N 1
ATOM 580 C CA . VAL A 1 82 ? -2.174 -6.997 4.847 1.00 95.06 82 VAL A CA 1
ATOM 581 C C . VAL A 1 82 ? -1.201 -7.242 3.699 1.00 95.06 82 VAL A C 1
ATOM 583 O O . VAL A 1 82 ? -0.802 -6.316 2.993 1.00 95.06 82 VAL A O 1
ATOM 586 N N . GLY A 1 83 ? -0.748 -8.490 3.593 1.00 89.56 83 GLY A N 1
ATOM 587 C CA . GLY A 1 83 ? 0.296 -8.891 2.653 1.00 89.56 83 GLY A CA 1
ATOM 588 C C . GLY A 1 83 ? -0.222 -9.305 1.277 1.00 89.56 83 GLY A C 1
ATOM 589 O O . GLY A 1 83 ? -1.357 -9.760 1.136 1.00 89.56 83 GLY A O 1
ATOM 590 N N . THR A 1 84 ? 0.658 -9.237 0.280 1.00 82.12 84 THR A N 1
ATOM 591 C CA . THR A 1 84 ? 0.433 -9.718 -1.096 1.00 82.12 84 THR A CA 1
ATOM 592 C C . THR A 1 84 ? -0.758 -9.039 -1.790 1.00 82.12 84 THR A C 1
ATOM 594 O O . THR A 1 84 ? -1.540 -9.684 -2.491 1.00 82.12 84 THR A O 1
ATOM 597 N N . ILE A 1 85 ? -0.904 -7.718 -1.637 1.00 95.62 85 ILE A N 1
ATOM 598 C CA . ILE A 1 85 ? -1.850 -6.944 -2.448 1.00 95.62 85 ILE A CA 1
ATOM 599 C C . ILE A 1 85 ? -1.265 -6.835 -3.859 1.00 95.62 85 ILE A C 1
ATOM 601 O O . ILE A 1 85 ? -0.319 -6.085 -4.099 1.00 95.62 85 ILE A O 1
ATOM 605 N N . VAL A 1 86 ? -1.821 -7.605 -4.796 1.00 95.06 86 VAL A N 1
ATOM 606 C CA . VAL A 1 86 ? -1.465 -7.560 -6.221 1.00 95.06 86 VAL A CA 1
ATOM 607 C C . VAL A 1 86 ? -2.521 -6.763 -6.975 1.00 95.06 86 VAL A C 1
ATOM 609 O O . VAL A 1 86 ? -3.700 -7.114 -6.934 1.00 95.06 86 VAL A O 1
ATOM 612 N N . LEU A 1 87 ? -2.112 -5.712 -7.686 1.00 94.19 87 LEU A N 1
ATOM 613 C CA . LEU A 1 87 ? -3.000 -4.866 -8.491 1.00 94.19 87 LEU A CA 1
ATOM 614 C C . LEU A 1 87 ? -2.465 -4.702 -9.907 1.00 94.19 87 LEU A C 1
ATOM 616 O O . LEU A 1 87 ? -1.261 -4.553 -10.112 1.00 94.19 87 LEU A O 1
ATOM 620 N N . ARG A 1 88 ? -3.381 -4.658 -10.874 1.00 91.81 88 ARG A N 1
ATOM 621 C CA . ARG A 1 88 ? -3.128 -4.182 -12.235 1.00 91.81 88 ARG A CA 1
ATOM 622 C C . ARG A 1 88 ? -3.436 -2.695 -12.348 1.00 91.81 88 ARG A C 1
ATOM 624 O O . ARG A 1 88 ? -4.260 -2.173 -11.596 1.00 91.81 88 ARG A O 1
ATOM 631 N N . GLY A 1 89 ? -2.877 -2.017 -13.351 1.00 89.31 89 GLY A N 1
ATOM 632 C CA . GLY A 1 89 ? -3.191 -0.605 -13.627 1.00 89.31 89 GLY A CA 1
ATOM 633 C C . GLY A 1 89 ? -4.687 -0.310 -13.837 1.00 89.31 89 GLY A C 1
ATOM 634 O O . GLY A 1 89 ? -5.153 0.801 -13.546 1.00 89.31 89 GLY A O 1
ATOM 635 N N . SER A 1 90 ? -5.451 -1.315 -14.283 1.00 89.38 90 SER A N 1
ATOM 636 C CA . SER A 1 90 ? -6.905 -1.262 -14.490 1.00 89.38 90 SER A CA 1
ATOM 637 C C . SER A 1 90 ? -7.743 -1.843 -13.344 1.00 89.38 90 SER A C 1
ATOM 639 O O . SER A 1 90 ? -8.965 -1.709 -13.385 1.00 89.38 90 SER A O 1
ATOM 641 N N . SER A 1 91 ? -7.141 -2.451 -12.311 1.00 89.88 91 SER A N 1
ATOM 642 C CA . SER A 1 91 ? -7.894 -2.992 -11.169 1.00 89.88 91 SER A CA 1
ATOM 643 C C . SER A 1 91 ? -8.687 -1.873 -10.490 1.00 89.88 91 SER A C 1
ATOM 645 O O . SER A 1 91 ? -8.138 -0.794 -10.256 1.00 89.88 91 SER A O 1
ATOM 647 N N . ARG A 1 92 ? -9.971 -2.112 -10.198 1.00 91.50 92 ARG A N 1
ATOM 648 C CA . ARG A 1 92 ? -10.887 -1.184 -9.514 1.00 91.50 92 ARG A CA 1
ATOM 649 C C . ARG A 1 92 ? -11.885 -1.961 -8.664 1.00 91.50 92 ARG A C 1
ATOM 651 O O . ARG A 1 92 ? -12.337 -3.022 -9.081 1.00 91.50 92 ARG A O 1
ATOM 658 N N . VAL A 1 93 ? -12.296 -1.386 -7.532 1.00 90.50 93 VAL A N 1
ATOM 659 C CA . VAL A 1 93 ? -13.330 -1.972 -6.647 1.00 90.50 93 VAL A CA 1
ATOM 660 C C . VAL A 1 93 ? -14.692 -2.130 -7.332 1.00 90.50 93 VAL A C 1
ATOM 662 O O . VAL A 1 93 ? -15.480 -2.997 -6.965 1.00 90.50 93 VAL A O 1
ATOM 665 N N . SER A 1 94 ? -14.987 -1.278 -8.316 1.00 85.50 94 SER A N 1
ATOM 666 C CA . SER A 1 94 ? -16.207 -1.306 -9.121 1.00 85.50 94 SER A CA 1
ATOM 667 C C . SER A 1 94 ? -16.010 -0.527 -10.425 1.00 85.50 94 SER A C 1
ATOM 669 O O . SER A 1 94 ? -15.109 0.309 -10.541 1.00 85.50 94 SER A O 1
ATOM 671 N N . SER A 1 95 ? -16.864 -0.792 -11.418 1.00 80.62 95 SER A N 1
ATOM 672 C CA . SER A 1 95 ? -16.879 -0.034 -12.674 1.00 80.62 95 SER A CA 1
ATOM 673 C C . SER A 1 95 ? -17.098 1.460 -12.408 1.00 80.62 95 SER A C 1
ATOM 675 O O . SER A 1 95 ? -18.009 1.829 -11.669 1.00 80.62 95 SER A O 1
ATOM 677 N N . GLY A 1 96 ? -16.257 2.311 -13.002 1.00 78.69 96 GLY A N 1
ATOM 678 C CA . GLY A 1 96 ? -16.299 3.767 -12.823 1.00 78.69 96 GLY A CA 1
ATOM 679 C C . GLY A 1 96 ? -15.681 4.294 -11.521 1.00 78.69 96 GLY A C 1
ATOM 680 O O . GLY A 1 96 ? -15.620 5.507 -11.352 1.00 78.69 96 GLY A O 1
ATOM 681 N N . SER A 1 97 ? -15.197 3.433 -10.620 1.00 84.81 97 SER A N 1
ATOM 682 C CA . SER A 1 97 ? -14.490 3.879 -9.414 1.00 84.81 97 SER A CA 1
ATOM 683 C C . SER A 1 97 ? -13.055 4.321 -9.717 1.00 84.81 97 SER A C 1
ATOM 685 O O . SER A 1 97 ? -12.379 3.753 -10.578 1.00 84.81 97 SER A O 1
ATOM 687 N N . ASN A 1 98 ? -12.562 5.291 -8.945 1.00 86.81 98 ASN A N 1
ATOM 688 C CA . ASN A 1 98 ? -11.147 5.665 -8.899 1.00 86.81 98 ASN A CA 1
ATOM 689 C C . ASN A 1 98 ? -10.342 4.835 -7.880 1.00 86.81 98 ASN A C 1
ATOM 691 O O . ASN A 1 98 ? -9.118 4.860 -7.906 1.00 86.81 98 ASN A O 1
ATOM 695 N N . VAL A 1 99 ? -11.004 4.065 -7.009 1.00 92.56 99 VAL A N 1
ATOM 696 C CA . VAL A 1 99 ? -10.342 3.226 -6.000 1.00 92.56 99 VAL A CA 1
ATOM 697 C C . VAL A 1 99 ? -9.850 1.924 -6.641 1.00 92.56 99 VAL A C 1
ATOM 699 O O . VAL A 1 99 ? -10.648 1.108 -7.112 1.00 92.56 99 VAL A O 1
ATOM 702 N N . MET A 1 100 ? -8.532 1.716 -6.638 1.00 94.50 100 MET A N 1
ATOM 703 C CA . MET A 1 100 ? -7.871 0.515 -7.159 1.00 94.50 100 MET A CA 1
ATOM 704 C C . MET A 1 100 ? -7.997 -0.683 -6.215 1.00 94.50 100 MET A C 1
ATOM 706 O O . MET A 1 100 ? -8.197 -1.805 -6.674 1.00 94.50 100 MET A O 1
ATOM 710 N N . TRP A 1 101 ? -7.929 -0.458 -4.904 1.00 95.69 101 TRP A N 1
ATOM 711 C CA . TRP A 1 101 ? -8.120 -1.479 -3.866 1.00 95.69 101 TRP A CA 1
ATOM 712 C C . TRP A 1 101 ? -8.768 -0.875 -2.629 1.00 95.69 101 TRP A C 1
ATOM 714 O O . TRP A 1 101 ? -8.529 0.287 -2.327 1.00 95.69 101 TRP A O 1
ATOM 724 N N . SER A 1 102 ? -9.555 -1.663 -1.901 1.00 95.12 102 SER A N 1
ATOM 725 C CA . SER A 1 102 ? -10.147 -1.255 -0.629 1.00 95.12 102 SER A CA 1
ATOM 726 C C . SER A 1 102 ? -9.969 -2.347 0.411 1.00 95.12 102 SER A C 1
ATOM 728 O O . SER A 1 102 ? -10.226 -3.521 0.130 1.00 95.12 102 SER A O 1
ATOM 730 N N . SER A 1 103 ? -9.621 -1.952 1.634 1.00 95.75 103 SER A N 1
ATOM 731 C CA . SER A 1 103 ? -9.578 -2.845 2.800 1.00 95.75 103 SER A CA 1
ATOM 732 C C . SER A 1 103 ? -10.892 -3.591 3.026 1.00 95.75 103 SER A C 1
ATOM 734 O O . SER A 1 103 ? -10.849 -4.733 3.461 1.00 95.75 103 SER A O 1
ATOM 736 N N . THR A 1 104 ? -12.038 -3.051 2.591 1.00 93.56 104 THR A N 1
ATOM 737 C CA . THR A 1 104 ? -13.335 -3.759 2.620 1.00 93.56 104 THR A CA 1
ATOM 738 C C . THR A 1 104 ? -13.309 -5.159 1.978 1.00 93.56 104 THR A C 1
ATOM 740 O O . THR A 1 104 ? -14.088 -6.027 2.375 1.00 93.56 104 THR A O 1
ATOM 743 N N . SER A 1 105 ? -12.379 -5.420 1.048 1.00 92.38 105 SER A N 1
ATOM 744 C CA . SER A 1 105 ? -12.118 -6.748 0.466 1.00 92.38 105 SER A CA 1
ATOM 745 C C . SER A 1 105 ? -11.644 -7.810 1.475 1.00 92.38 105 SER A C 1
ATOM 747 O O . SER A 1 105 ? -11.790 -9.002 1.215 1.00 92.38 105 SER A O 1
ATOM 749 N N . LEU A 1 106 ? -11.144 -7.409 2.649 1.00 91.69 106 LEU A N 1
ATOM 750 C CA . LEU A 1 106 ? -10.735 -8.291 3.750 1.00 91.69 106 LEU A CA 1
ATOM 751 C C . LEU A 1 106 ? -11.917 -9.004 4.433 1.00 91.69 106 LEU A C 1
ATOM 753 O O . LEU A 1 106 ? -11.701 -9.938 5.211 1.00 91.69 106 LEU A O 1
ATOM 757 N N . GLY A 1 107 ? -13.161 -8.569 4.196 1.00 90.56 107 GLY A N 1
ATOM 758 C CA . GLY A 1 107 ? -14.355 -9.143 4.820 1.00 90.56 107 GLY A CA 1
ATOM 759 C C . GLY A 1 107 ? -14.273 -9.097 6.350 1.00 90.56 107 GLY A C 1
ATOM 760 O O . GLY A 1 107 ? -14.125 -8.029 6.938 1.00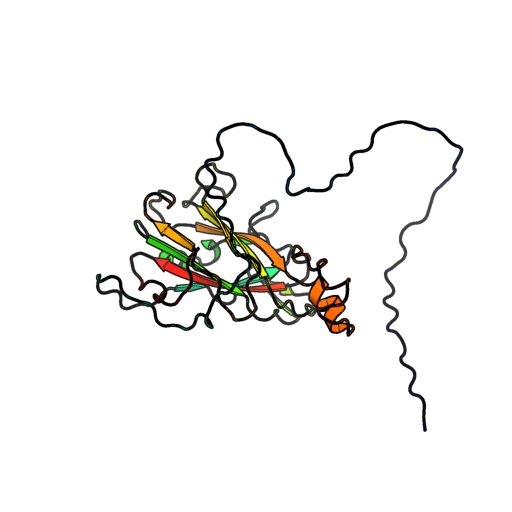 90.56 107 GLY A O 1
ATOM 761 N N . ASN A 1 108 ? -14.304 -10.263 7.005 1.00 89.31 108 ASN A N 1
ATOM 762 C CA . ASN A 1 108 ? -14.143 -10.372 8.464 1.00 89.31 108 ASN A CA 1
ATOM 763 C C . ASN A 1 108 ? -12.806 -9.796 8.969 1.00 89.31 108 ASN A C 1
ATOM 765 O O . ASN A 1 108 ? -12.719 -9.371 10.119 1.00 89.31 108 ASN A O 1
ATOM 769 N N . GLY A 1 109 ? -11.776 -9.752 8.116 1.00 89.94 109 GLY A N 1
ATOM 770 C CA . GLY A 1 109 ? -10.495 -9.128 8.434 1.00 89.94 109 GLY A CA 1
ATOM 771 C C . GLY A 1 109 ? -10.598 -7.624 8.692 1.00 89.94 109 GLY A C 1
ATOM 772 O O . GLY A 1 109 ? -9.762 -7.100 9.417 1.00 89.94 109 GLY A O 1
ATOM 773 N N . GLN A 1 110 ? -11.640 -6.934 8.208 1.00 93.00 110 GLN A N 1
ATOM 774 C CA . GLN A 1 110 ? -11.815 -5.487 8.407 1.00 93.00 110 GLN A CA 1
ATOM 775 C C . GLN A 1 110 ? -11.798 -5.072 9.890 1.00 93.00 110 GLN A C 1
ATOM 777 O O . GLN A 1 110 ? -11.405 -3.954 10.211 1.00 93.00 110 GLN A O 1
ATOM 782 N N . ALA A 1 111 ? -12.163 -5.968 10.813 1.00 91.88 111 ALA A N 1
ATOM 783 C CA . ALA A 1 111 ? -12.140 -5.689 12.248 1.00 91.88 111 ALA A CA 1
ATOM 784 C C . ALA A 1 111 ? -10.735 -5.370 12.811 1.00 91.88 111 ALA A C 1
ATOM 786 O O . ALA A 1 111 ? -10.640 -4.777 13.881 1.00 91.88 111 ALA A O 1
ATOM 787 N N . MET A 1 112 ? -9.644 -5.694 12.106 1.00 92.62 112 MET A N 1
ATOM 788 C CA . MET A 1 112 ? -8.292 -5.283 12.526 1.00 92.62 112 MET A CA 1
ATOM 789 C C . MET A 1 112 ? -8.027 -3.774 12.354 1.00 92.62 112 MET A C 1
ATOM 791 O O . MET A 1 112 ? -7.044 -3.266 12.879 1.00 92.62 112 MET A O 1
ATOM 795 N N . LEU A 1 113 ? -8.907 -3.060 11.638 1.00 94.44 113 LEU A N 1
ATOM 796 C CA . LEU A 1 113 ? -8.877 -1.606 11.427 1.00 94.44 113 LEU A CA 1
ATOM 797 C C . LEU A 1 113 ? -9.809 -0.842 12.393 1.00 94.44 113 LEU A C 1
ATOM 799 O O . LEU A 1 113 ? -10.166 0.306 12.132 1.00 94.44 113 LEU A O 1
ATOM 803 N N . TYR A 1 114 ? -10.235 -1.458 13.502 1.00 92.12 114 TYR A N 1
ATOM 804 C CA . TYR A 1 114 ? -10.845 -0.709 14.605 1.00 92.12 114 TYR A CA 1
ATOM 805 C C . TYR A 1 114 ? -9.776 0.086 15.363 1.00 92.12 114 TYR A C 1
ATOM 807 O O . TYR A 1 114 ? -8.754 -0.461 15.780 1.00 92.12 114 TYR A O 1
ATOM 815 N N . THR A 1 115 ? -10.038 1.380 15.521 1.00 90.19 115 THR A N 1
ATOM 816 C CA . THR A 1 115 ? -9.200 2.359 16.218 1.00 90.19 115 THR A CA 1
ATOM 817 C C . THR A 1 115 ? -10.048 3.584 16.558 1.00 90.19 115 THR A C 1
ATOM 819 O O . THR A 1 115 ? -10.969 3.919 15.807 1.00 90.19 115 THR A O 1
ATOM 822 N N . ASP A 1 116 ? -9.747 4.238 17.676 1.00 83.00 116 ASP A N 1
ATOM 823 C CA . ASP A 1 116 ? -10.336 5.517 18.086 1.00 83.00 116 ASP A CA 1
ATOM 824 C C . ASP A 1 116 ? -9.286 6.589 18.447 1.00 83.00 116 ASP A C 1
ATOM 826 O O . ASP A 1 116 ? -9.617 7.782 18.455 1.00 83.00 116 ASP A O 1
ATOM 830 N N . SER A 1 117 ? -8.019 6.211 18.682 1.00 87.50 117 SER A N 1
ATOM 831 C CA . SER A 1 117 ? -6.973 7.155 19.101 1.00 87.50 117 SER A CA 1
ATOM 832 C C . SER A 1 117 ? -5.723 7.194 18.215 1.00 87.50 117 SER A C 1
ATOM 834 O O . SER A 1 117 ? -5.246 8.293 17.907 1.00 87.50 117 SER A O 1
ATOM 836 N N . ARG A 1 118 ? -5.221 6.042 17.753 1.00 91.25 118 ARG A N 1
ATOM 837 C CA . ARG A 1 118 ? -3.988 5.918 16.963 1.00 91.25 118 ARG A CA 1
ATOM 838 C C . ARG A 1 118 ? -4.150 4.969 15.784 1.00 91.25 118 ARG A C 1
ATOM 840 O O . ARG A 1 118 ? -4.382 3.776 15.963 1.00 91.25 118 ARG A O 1
ATOM 847 N N . PHE A 1 119 ? -3.815 5.470 14.599 1.00 93.81 119 PHE A N 1
ATOM 848 C CA . PHE A 1 119 ? -3.545 4.657 13.420 1.00 93.81 119 PHE A CA 1
ATOM 849 C C . PHE A 1 119 ? -2.237 5.094 12.773 1.00 93.81 119 PHE A C 1
ATOM 851 O O . PHE A 1 119 ? -2.155 6.201 12.250 1.00 93.81 119 PHE A O 1
ATOM 858 N N . ASN A 1 120 ? -1.231 4.227 12.739 1.00 94.50 120 ASN A N 1
ATOM 859 C CA . ASN A 1 120 ? -0.020 4.495 11.966 1.00 94.50 120 ASN A CA 1
ATOM 860 C C . ASN A 1 120 ? 0.061 3.491 10.818 1.00 94.50 120 ASN A C 1
ATOM 862 O O . ASN A 1 120 ? -0.287 2.325 10.992 1.00 94.50 120 ASN A O 1
ATOM 866 N N . ILE A 1 121 ? 0.532 3.912 9.644 1.00 95.56 121 ILE A N 1
ATOM 867 C CA . ILE A 1 121 ? 0.569 3.076 8.436 1.00 95.56 121 ILE A CA 1
ATOM 868 C C . ILE A 1 121 ? 1.847 3.307 7.625 1.00 95.56 121 ILE A C 1
ATOM 870 O O . ILE A 1 121 ? 2.305 4.436 7.453 1.00 95.56 121 ILE A O 1
ATOM 874 N N . ARG A 1 122 ? 2.415 2.222 7.094 1.00 95.00 122 ARG A N 1
ATOM 875 C CA . ARG A 1 122 ? 3.508 2.232 6.112 1.00 95.00 122 ARG A CA 1
ATOM 876 C C . ARG A 1 122 ? 3.234 1.213 5.007 1.00 95.00 122 ARG A C 1
ATOM 878 O O . ARG A 1 122 ? 2.419 0.301 5.165 1.00 95.00 122 ARG A O 1
ATOM 885 N N . VAL A 1 123 ? 3.920 1.363 3.883 1.00 95.00 123 VAL A N 1
ATOM 886 C CA . VAL A 1 123 ? 3.758 0.509 2.700 1.00 95.00 123 VAL A CA 1
ATOM 887 C C . VAL A 1 123 ? 5.076 -0.189 2.396 1.00 95.00 123 VAL A C 1
ATOM 889 O O . VAL A 1 123 ? 6.135 0.418 2.530 1.00 95.00 123 VAL A O 1
ATOM 892 N N . ARG A 1 124 ? 5.018 -1.452 1.972 1.00 94.19 124 ARG A N 1
ATOM 893 C CA . ARG A 1 124 ? 6.187 -2.231 1.544 1.00 94.19 124 ARG A CA 1
ATOM 894 C C . ARG A 1 124 ? 5.982 -2.729 0.112 1.00 94.19 124 ARG A C 1
ATOM 896 O O . ARG A 1 124 ? 5.260 -3.712 -0.074 1.00 94.19 124 ARG A O 1
ATOM 903 N N . PRO A 1 125 ? 6.570 -2.096 -0.913 1.00 93.75 125 PRO A N 1
ATOM 904 C CA . PRO A 1 125 ? 6.583 -2.643 -2.262 1.00 93.75 125 PRO A CA 1
ATOM 905 C C . PRO A 1 125 ? 7.200 -4.039 -2.275 1.00 93.75 125 PRO A C 1
ATOM 907 O O . PRO A 1 125 ? 8.223 -4.294 -1.645 1.00 93.75 125 PRO A O 1
ATOM 910 N N . ARG A 1 126 ? 6.590 -4.948 -3.026 1.00 92.94 126 ARG A N 1
ATOM 911 C CA . ARG A 1 126 ? 7.116 -6.289 -3.274 1.00 92.94 126 ARG A CA 1
ATOM 912 C C . ARG A 1 126 ? 7.716 -6.374 -4.663 1.00 92.94 126 ARG A C 1
ATOM 914 O O . ARG A 1 126 ? 7.407 -5.575 -5.546 1.00 92.94 126 ARG A O 1
ATOM 921 N N . THR A 1 127 ? 8.548 -7.385 -4.858 1.00 89.94 127 THR A N 1
ATOM 922 C CA . THR A 1 127 ? 9.048 -7.818 -6.161 1.00 89.94 127 THR A CA 1
ATOM 923 C C . THR A 1 127 ? 7.894 -7.986 -7.152 1.00 89.94 127 THR A C 1
ATOM 925 O O . THR A 1 127 ? 6.825 -8.486 -6.802 1.00 89.94 127 THR A O 1
ATOM 928 N N . ALA A 1 128 ? 8.125 -7.566 -8.398 1.00 88.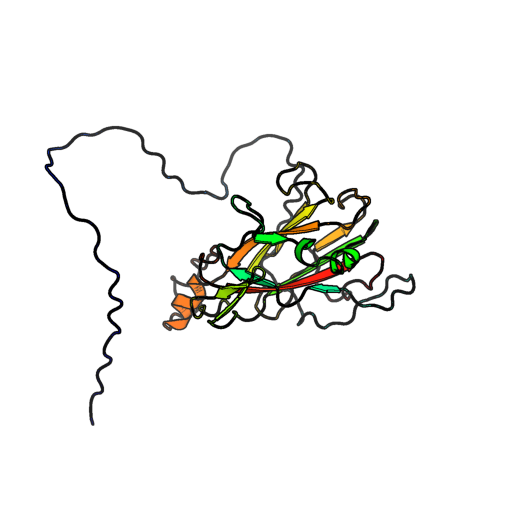56 128 ALA A N 1
ATOM 929 C CA . ALA A 1 128 ? 7.118 -7.570 -9.452 1.00 88.56 128 ALA A CA 1
ATOM 930 C C . ALA A 1 128 ? 6.451 -8.959 -9.623 1.00 88.56 128 ALA A C 1
ATOM 932 O O . ALA A 1 128 ? 7.168 -9.942 -9.841 1.00 88.56 128 ALA A O 1
ATOM 933 N N . PRO A 1 129 ? 5.107 -9.062 -9.541 1.00 90.69 129 PRO A N 1
ATOM 934 C CA . PRO A 1 129 ? 4.385 -10.327 -9.681 1.00 90.69 129 PRO A CA 1
ATOM 935 C C . PRO A 1 129 ? 4.667 -11.018 -11.019 1.00 90.69 129 PRO A C 1
ATOM 937 O O . PRO A 1 129 ? 4.675 -10.377 -12.067 1.00 90.69 129 PRO A O 1
ATOM 940 N N . THR A 1 130 ? 4.856 -12.338 -11.022 1.00 88.94 130 THR A N 1
ATOM 941 C CA . THR A 1 130 ? 5.145 -13.071 -12.266 1.00 88.94 130 THR A CA 1
ATOM 942 C C . THR A 1 130 ? 3.941 -13.085 -13.211 1.00 88.94 130 THR A C 1
ATOM 944 O O . THR A 1 130 ? 2.790 -13.023 -12.767 1.00 88.94 130 THR A O 1
ATOM 947 N N . GLN A 1 131 ? 4.178 -13.247 -14.515 1.00 89.44 131 GLN A N 1
ATOM 948 C CA . GLN A 1 131 ? 3.101 -13.467 -15.487 1.00 89.44 131 GLN A CA 1
ATOM 949 C C . GLN A 1 131 ? 2.162 -14.604 -15.034 1.00 89.44 131 GLN A C 1
ATOM 951 O O . GLN A 1 131 ? 2.613 -15.664 -14.604 1.00 89.44 131 GLN A O 1
ATOM 956 N N . GLY A 1 132 ? 0.851 -14.388 -15.135 1.00 88.94 132 GLY A N 1
ATOM 957 C CA . GLY A 1 132 ? -0.171 -15.343 -14.704 1.00 88.94 132 GLY A CA 1
ATOM 958 C C . GLY A 1 132 ? -0.504 -15.324 -13.208 1.00 88.94 132 GLY A C 1
ATOM 959 O O . GLY A 1 132 ? -1.422 -16.048 -12.821 1.00 88.94 132 GLY A O 1
ATOM 960 N N . THR A 1 133 ? 0.169 -14.497 -12.394 1.00 92.12 133 THR A N 1
ATOM 961 C CA . THR A 1 133 ? -0.270 -14.194 -11.017 1.00 92.12 133 THR A CA 1
ATOM 962 C C . THR A 1 133 ? -1.673 -13.590 -11.052 1.00 92.12 133 THR A C 1
ATOM 964 O O . THR A 1 133 ? -2.041 -12.921 -12.019 1.00 92.12 133 THR A O 1
ATOM 967 N N . THR A 1 134 ? -2.460 -13.847 -10.015 1.00 92.75 134 THR A N 1
ATOM 968 C CA . THR A 1 134 ? -3.827 -13.343 -9.878 1.00 92.75 134 THR A CA 1
ATOM 969 C C . THR A 1 134 ? -3.821 -12.047 -9.065 1.00 92.75 134 THR A C 1
ATOM 971 O O . THR A 1 134 ? -3.161 -11.984 -8.028 1.00 92.75 134 THR A O 1
ATOM 974 N N . ASP A 1 135 ? -4.533 -11.022 -9.532 1.00 92.31 135 ASP A N 1
ATOM 975 C CA . ASP A 1 135 ? -4.742 -9.760 -8.823 1.00 92.31 135 ASP A CA 1
ATOM 976 C C . ASP A 1 135 ? -5.796 -9.894 -7.707 1.00 92.31 135 ASP A C 1
ATOM 978 O O . ASP A 1 135 ? -6.462 -10.924 -7.562 1.00 92.31 135 ASP A O 1
ATOM 982 N N . ALA A 1 136 ? -5.962 -8.838 -6.911 1.00 91.75 136 ALA A N 1
ATOM 983 C CA . ALA A 1 136 ? -6.903 -8.787 -5.791 1.00 91.75 136 ALA A CA 1
ATOM 984 C C . ALA A 1 136 ? -8.387 -9.008 -6.174 1.00 91.75 136 ALA A C 1
ATOM 986 O O . ALA A 1 136 ? -9.224 -9.129 -5.280 1.00 91.75 136 ALA A O 1
ATOM 987 N N . TYR A 1 137 ? -8.722 -9.072 -7.468 1.00 92.31 137 TYR A N 1
ATOM 988 C CA . TYR A 1 137 ? -10.077 -9.274 -7.992 1.00 92.31 137 TYR A CA 1
ATOM 989 C C . TYR A 1 137 ? -10.241 -10.569 -8.800 1.00 92.31 137 TYR A C 1
ATOM 991 O O . TYR A 1 137 ? -11.315 -10.812 -9.347 1.00 92.31 137 TYR A O 1
ATOM 999 N N . GLY A 1 138 ? -9.217 -11.426 -8.853 1.00 90.44 138 GLY A N 1
ATOM 1000 C CA . GLY A 1 138 ? -9.281 -12.714 -9.551 1.00 90.44 138 GLY A CA 1
ATOM 1001 C C . GLY A 1 138 ? -8.782 -12.692 -10.999 1.00 90.44 138 GLY A C 1
ATOM 1002 O O . GLY A 1 138 ? -8.787 -13.736 -11.654 1.00 90.44 138 GLY A O 1
ATOM 1003 N N . GLU A 1 139 ? -8.318 -11.547 -11.499 1.00 90.94 139 GLU A N 1
ATOM 1004 C CA . GLU A 1 139 ? -7.857 -11.377 -12.880 1.00 90.94 139 GLU A CA 1
ATOM 1005 C C . GLU A 1 139 ? -6.344 -11.582 -13.010 1.00 90.94 139 GLU A C 1
ATOM 1007 O O . GLU A 1 139 ? -5.594 -11.400 -12.055 1.00 90.94 139 GLU A O 1
ATOM 1012 N N . LYS A 1 140 ? -5.855 -11.975 -14.191 1.00 90.94 140 LYS A N 1
ATOM 1013 C CA . LYS A 1 140 ? -4.444 -12.375 -14.355 1.00 90.94 140 LYS A CA 1
ATOM 1014 C C . LYS A 1 140 ? -3.527 -11.251 -14.833 1.00 90.94 140 LYS A C 1
ATOM 1016 O O . LYS A 1 140 ? -3.862 -10.484 -15.730 1.00 90.94 140 LYS A O 1
ATOM 1021 N N . CYS A 1 141 ? -2.304 -11.240 -14.311 1.00 88.25 141 CYS A N 1
ATOM 1022 C CA . CYS A 1 141 ? -1.183 -10.469 -14.844 1.00 88.25 141 CYS A CA 1
ATOM 1023 C C . CYS A 1 141 ? -0.824 -10.994 -16.244 1.00 88.25 141 CYS A C 1
ATOM 1025 O O . CYS A 1 141 ? -0.327 -12.117 -16.379 1.00 88.25 141 CYS A O 1
ATOM 1027 N N . HIS A 1 142 ? -1.106 -10.222 -17.297 1.00 80.31 142 HIS A N 1
ATOM 1028 C CA . HIS A 1 142 ? -1.006 -10.715 -18.678 1.00 80.31 142 HIS A CA 1
ATOM 1029 C C . HIS A 1 142 ? 0.418 -10.707 -19.226 1.00 80.31 142 HIS A C 1
ATOM 1031 O O . HIS A 1 142 ? 0.782 -11.596 -20.001 1.00 80.31 142 HIS A O 1
ATOM 1037 N N . TYR A 1 143 ? 1.219 -9.724 -18.828 1.00 71.94 143 TYR A N 1
ATOM 1038 C CA . TYR A 1 143 ? 2.609 -9.586 -19.240 1.00 71.94 143 TYR A CA 1
ATOM 1039 C C . TYR A 1 143 ? 3.549 -10.023 -18.119 1.00 71.94 143 TYR A C 1
ATOM 1041 O O . TYR A 1 143 ? 3.168 -10.078 -16.950 1.00 71.94 143 TYR A O 1
ATOM 1049 N N . ASN A 1 144 ? 4.779 -10.374 -18.489 1.00 66.31 144 ASN A N 1
ATOM 1050 C CA . ASN A 1 144 ? 5.860 -10.479 -17.522 1.00 66.31 144 ASN A CA 1
ATOM 1051 C C . ASN A 1 144 ? 6.333 -9.042 -17.251 1.00 66.31 144 ASN A C 1
ATOM 1053 O O . ASN A 1 144 ? 6.897 -8.445 -18.176 1.00 66.31 144 ASN A O 1
ATOM 1057 N N . PRO A 1 145 ? 6.056 -8.452 -16.074 1.00 60.38 145 PRO A N 1
ATOM 1058 C CA . PRO A 1 145 ? 6.386 -7.056 -15.843 1.00 60.38 145 PRO A CA 1
ATOM 1059 C C . PRO A 1 145 ? 7.901 -6.867 -15.938 1.00 60.38 145 PRO A C 1
ATOM 1061 O O . PRO A 1 145 ? 8.683 -7.679 -15.436 1.00 60.38 145 PRO A O 1
ATOM 1064 N N . GLN A 1 146 ? 8.328 -5.765 -16.558 1.00 65.31 146 GLN A N 1
ATOM 1065 C CA . GLN A 1 146 ? 9.683 -5.276 -16.314 1.00 65.31 146 GLN A CA 1
ATOM 1066 C C . GLN A 1 146 ? 9.812 -5.049 -14.807 1.00 65.31 146 GLN A C 1
ATOM 1068 O O . GLN A 1 146 ? 8.904 -4.494 -14.188 1.00 65.31 146 GLN A O 1
ATOM 1073 N N . GLN A 1 147 ? 10.911 -5.516 -14.214 1.00 75.44 147 GLN A N 1
ATOM 1074 C CA . GLN A 1 147 ? 11.116 -5.409 -12.774 1.00 75.44 147 GLN A CA 1
ATOM 1075 C C . GLN A 1 147 ? 11.297 -3.941 -12.382 1.00 75.44 147 GLN A C 1
ATOM 1077 O O . GLN A 1 147 ? 12.427 -3.454 -12.365 1.00 75.44 147 GLN A O 1
ATOM 1082 N N . TYR A 1 148 ? 10.199 -3.267 -12.033 1.00 87.19 148 TYR A N 1
ATOM 1083 C CA . TYR A 1 148 ? 10.245 -2.014 -11.287 1.00 87.19 148 TYR A CA 1
ATOM 1084 C C . TYR A 1 148 ? 11.128 -2.203 -10.047 1.00 87.19 148 TYR A C 1
ATOM 1086 O O . TYR A 1 148 ? 11.208 -3.306 -9.492 1.00 87.19 148 TYR A O 1
ATOM 1094 N N . LYS A 1 149 ? 11.823 -1.148 -9.634 1.00 87.69 149 LYS A N 1
ATOM 1095 C CA . LYS A 1 149 ? 12.629 -1.106 -8.406 1.00 87.69 149 LYS A CA 1
ATOM 1096 C C . LYS A 1 149 ? 12.038 -0.168 -7.369 1.00 87.69 149 LYS A C 1
ATOM 1098 O O . LYS A 1 149 ? 12.452 -0.250 -6.214 1.00 87.69 149 LYS A O 1
ATOM 1103 N N . LYS A 1 150 ? 11.097 0.690 -7.771 1.00 90.12 150 LYS A N 1
ATOM 1104 C CA . LYS A 1 150 ? 10.368 1.585 -6.879 1.00 90.12 150 LYS A CA 1
ATOM 1105 C C . LYS A 1 150 ? 8.877 1.588 -7.181 1.00 90.12 150 LYS A C 1
ATOM 1107 O O . LYS A 1 150 ? 8.479 1.534 -8.345 1.00 90.12 150 LYS A O 1
ATOM 1112 N N . LEU A 1 151 ? 8.065 1.740 -6.136 1.00 92.44 151 LEU A N 1
ATOM 1113 C CA . LEU A 1 151 ? 6.649 2.093 -6.248 1.00 92.44 151 LEU A CA 1
ATOM 1114 C C . LEU A 1 151 ? 6.357 3.414 -5.533 1.00 92.44 151 LEU A C 1
ATOM 1116 O O . LEU A 1 151 ? 6.972 3.760 -4.525 1.00 92.44 151 LEU A O 1
ATOM 1120 N N . ARG A 1 152 ? 5.365 4.132 -6.056 1.00 93.19 152 ARG A N 1
ATOM 1121 C CA . ARG A 1 152 ? 4.734 5.288 -5.423 1.00 93.19 152 ARG A CA 1
ATOM 1122 C C . ARG A 1 152 ? 3.248 4.986 -5.300 1.00 93.19 152 ARG A C 1
ATOM 1124 O O . ARG A 1 152 ? 2.610 4.654 -6.297 1.00 93.19 152 ARG A O 1
ATOM 1131 N N . ILE A 1 153 ? 2.713 5.041 -4.085 1.00 94.50 153 ILE A N 1
ATOM 1132 C CA . ILE A 1 153 ? 1.376 4.523 -3.756 1.00 94.50 153 ILE A CA 1
ATOM 1133 C C . ILE A 1 153 ? 0.582 5.608 -3.033 1.00 94.50 153 ILE A C 1
ATOM 1135 O O . ILE A 1 153 ? 1.005 6.092 -1.983 1.00 94.50 153 ILE A O 1
ATOM 1139 N N . LYS A 1 154 ? -0.575 5.987 -3.583 1.00 94.38 154 LYS A N 1
ATOM 1140 C CA . LYS A 1 154 ? -1.491 6.953 -2.965 1.00 94.38 154 LYS A CA 1
ATOM 1141 C C . LYS A 1 154 ? -2.612 6.220 -2.240 1.00 94.38 154 LYS A C 1
ATOM 1143 O O . LYS A 1 154 ? -3.368 5.479 -2.869 1.00 94.38 154 LYS A O 1
ATOM 1148 N N . LEU A 1 155 ? -2.743 6.461 -0.939 1.00 94.69 155 LEU A N 1
ATOM 1149 C CA . LEU A 1 155 ? -3.827 5.951 -0.104 1.00 94.69 155 LEU A CA 1
ATOM 1150 C C . LEU A 1 155 ? -4.822 7.058 0.261 1.00 94.69 155 LEU A C 1
ATOM 1152 O O . LEU A 1 155 ? -4.477 8.238 0.325 1.00 94.69 155 LEU A O 1
ATOM 1156 N N . CYS A 1 156 ? -6.044 6.637 0.553 1.00 92.31 156 CYS A N 1
ATOM 1157 C CA . CYS A 1 156 ? -7.115 7.396 1.179 1.00 92.31 156 CYS A CA 1
ATOM 1158 C C . CYS A 1 156 ? -7.566 6.645 2.435 1.00 92.31 156 CYS A C 1
ATOM 1160 O O . CYS A 1 156 ? -7.800 5.438 2.391 1.00 92.31 156 CYS A O 1
ATOM 1162 N N . ILE A 1 157 ? -7.694 7.364 3.546 1.00 92.25 157 ILE A N 1
ATOM 1163 C CA . ILE A 1 157 ? -8.229 6.867 4.813 1.00 92.25 157 ILE A CA 1
ATOM 1164 C C . ILE A 1 157 ? -9.501 7.662 5.114 1.00 92.25 157 ILE A C 1
ATOM 1166 O O . ILE A 1 157 ? -9.496 8.896 5.059 1.00 92.25 157 ILE A O 1
ATOM 1170 N N . ARG A 1 158 ? -10.595 6.947 5.385 1.00 91.31 158 ARG A N 1
ATOM 1171 C CA . ARG A 1 158 ? -11.953 7.499 5.544 1.00 91.31 158 ARG A CA 1
ATOM 1172 C C . ARG A 1 158 ? -12.792 6.683 6.529 1.00 91.31 158 ARG A C 1
ATOM 1174 O O . ARG A 1 158 ? -12.450 5.534 6.825 1.00 91.31 158 ARG A O 1
ATOM 1181 N N . ALA A 1 159 ? -13.906 7.241 7.002 1.00 89.62 159 ALA A N 1
ATOM 1182 C CA . ALA A 1 159 ? -14.862 6.479 7.800 1.00 89.62 159 ALA A CA 1
ATOM 1183 C C . ALA A 1 159 ? -15.644 5.470 6.936 1.00 89.62 159 ALA A C 1
ATOM 1185 O O . ALA A 1 159 ? -15.748 5.587 5.707 1.00 89.62 159 ALA A O 1
ATOM 1186 N N . GLN A 1 160 ? -16.229 4.459 7.583 1.00 84.88 160 GLN A N 1
ATOM 1187 C CA . GLN A 1 160 ? -17.109 3.515 6.902 1.00 84.88 160 GLN A CA 1
ATOM 1188 C C . GLN A 1 160 ? -18.358 4.237 6.365 1.00 84.88 160 GLN A C 1
ATOM 1190 O O . GLN A 1 160 ? -19.074 4.900 7.106 1.00 84.88 160 GLN A O 1
ATOM 1195 N N . GLY A 1 161 ? -18.635 4.079 5.067 1.00 82.25 161 GLY A N 1
ATOM 1196 C CA . GLY A 1 161 ? -19.770 4.718 4.384 1.00 82.25 161 GLY A CA 1
ATOM 1197 C C . GLY A 1 161 ? -19.453 6.058 3.706 1.00 82.25 161 GLY A C 1
ATOM 1198 O O . GLY A 1 161 ? -20.238 6.500 2.871 1.00 82.25 161 GLY A O 1
ATOM 1199 N N . GLU A 1 162 ? -18.300 6.670 3.983 1.00 85.12 162 GLU A N 1
ATOM 1200 C CA . GLU A 1 162 ? -17.828 7.859 3.257 1.00 85.12 162 GLU A CA 1
ATOM 1201 C C . GLU A 1 162 ? -17.175 7.493 1.914 1.00 85.12 162 GLU A C 1
ATOM 1203 O O . GLU A 1 162 ? -16.819 6.335 1.685 1.00 85.12 162 GLU A O 1
ATOM 1208 N N . SER A 1 163 ? -16.968 8.476 1.032 1.00 81.94 163 SER A N 1
ATOM 1209 C CA . SER A 1 163 ? -16.202 8.323 -0.213 1.00 81.94 163 SER A CA 1
ATOM 1210 C C . SER A 1 163 ? -14.810 8.953 -0.110 1.00 81.94 163 SER A C 1
ATOM 1212 O O . SER A 1 163 ? -14.598 9.911 0.634 1.00 81.94 163 SER A O 1
ATOM 1214 N N . CYS A 1 164 ? -13.876 8.490 -0.946 1.00 78.12 164 CYS A N 1
ATOM 1215 C CA . CYS A 1 164 ? -12.588 9.160 -1.175 1.00 78.12 164 CYS A CA 1
ATOM 1216 C C . CYS A 1 164 ? -12.690 10.420 -2.059 1.00 78.12 164 CYS A C 1
ATOM 1218 O O . CYS A 1 164 ? -11.705 10.829 -2.668 1.00 78.12 164 CYS A O 1
ATOM 1220 N N . GLU A 1 165 ? -13.872 11.043 -2.104 1.00 70.06 165 GLU A N 1
ATOM 1221 C CA . GLU A 1 165 ? -14.135 12.352 -2.724 1.00 70.06 165 GLU A CA 1
ATOM 1222 C C . GLU A 1 165 ? -14.803 13.335 -1.723 1.00 70.06 165 GLU A C 1
ATOM 1224 O O . GLU A 1 165 ? -15.142 14.457 -2.083 1.00 70.06 165 GLU A O 1
ATOM 1229 N N . SER A 1 166 ? -14.990 12.928 -0.456 1.00 61.41 166 SER A N 1
ATOM 1230 C CA . SER A 1 166 ? -15.530 13.747 0.642 1.00 61.41 166 SER A CA 1
ATOM 1231 C C . SER A 1 166 ? -14.493 14.703 1.256 1.00 61.41 166 SER A C 1
ATOM 1233 O O . SER A 1 166 ? -13.315 14.381 1.365 1.00 61.41 166 SER A O 1
ATOM 1235 N N . ASN A 1 167 ? -14.923 15.838 1.811 1.00 54.62 167 ASN A N 1
ATOM 1236 C CA . ASN A 1 167 ? -14.028 16.794 2.486 1.00 54.62 167 ASN A CA 1
ATOM 1237 C C . ASN A 1 167 ? -13.440 16.285 3.829 1.00 54.62 167 ASN A C 1
ATOM 1239 O O . ASN A 1 167 ? -12.705 17.012 4.493 1.00 54.62 167 ASN A O 1
ATOM 1243 N N . MET A 1 168 ? -13.756 15.053 4.251 1.00 55.97 168 MET A N 1
ATOM 1244 C CA . MET A 1 168 ? -13.286 14.440 5.509 1.00 55.97 168 MET A CA 1
ATOM 1245 C C . MET A 1 168 ? -12.133 13.428 5.332 1.00 55.97 168 MET A C 1
ATOM 1247 O O . MET A 1 168 ? -11.667 12.844 6.308 1.00 55.97 168 MET A O 1
ATOM 1251 N N . ILE A 1 169 ? -11.629 13.247 4.107 1.00 63.84 169 ILE A N 1
ATOM 1252 C CA . ILE A 1 169 ? -10.543 12.304 3.780 1.00 63.84 169 ILE A CA 1
ATOM 1253 C C . ILE A 1 169 ? -9.225 12.662 4.483 1.00 63.84 169 ILE A C 1
ATOM 1255 O O . ILE A 1 169 ? -8.885 13.836 4.669 1.00 63.84 169 ILE A O 1
ATOM 1259 N N . ARG A 1 170 ? -8.399 11.643 4.743 1.00 80.69 170 ARG A N 1
ATOM 1260 C CA . ARG A 1 170 ? -6.935 11.783 4.802 1.00 80.69 170 ARG A CA 1
ATOM 1261 C C . ARG A 1 170 ? -6.293 11.057 3.627 1.00 80.69 170 ARG A C 1
ATOM 1263 O O . ARG A 1 170 ? -6.344 9.834 3.548 1.00 80.69 170 ARG A O 1
ATOM 1270 N N . SER A 1 171 ? -5.722 11.814 2.693 1.00 86.19 171 SER A N 1
ATOM 1271 C CA . SER A 1 171 ? -4.914 11.254 1.607 1.00 86.19 171 SER A CA 1
ATOM 1272 C C . SER A 1 171 ? -3.448 11.283 2.015 1.00 86.19 171 SER A C 1
ATOM 1274 O O . SER A 1 171 ? -2.989 12.282 2.559 1.00 86.19 171 SER A O 1
ATOM 1276 N N . VAL A 1 172 ? -2.710 10.219 1.717 1.00 89.38 172 VAL A N 1
ATOM 1277 C CA . VAL A 1 172 ? -1.252 10.160 1.883 1.00 89.38 172 VAL A CA 1
ATOM 1278 C C . VAL A 1 172 ? -0.643 9.528 0.637 1.00 89.38 172 VAL A C 1
ATOM 1280 O O . VAL A 1 172 ? -1.177 8.555 0.105 1.00 89.38 172 VAL A O 1
ATOM 1283 N N . THR A 1 173 ? 0.465 10.084 0.153 1.00 91.88 173 THR A N 1
ATOM 1284 C CA . THR A 1 173 ? 1.213 9.525 -0.980 1.00 91.88 173 THR A CA 1
ATOM 1285 C C . THR A 1 173 ? 2.553 9.028 -0.476 1.00 91.88 173 THR A C 1
ATOM 1287 O O . THR A 1 173 ? 3.373 9.819 -0.042 1.00 91.88 173 THR A O 1
ATOM 1290 N N . PHE A 1 174 ? 2.805 7.729 -0.547 1.00 91.62 174 PHE A N 1
ATOM 1291 C CA . PHE A 1 174 ? 4.115 7.174 -0.230 1.00 91.62 174 PHE A CA 1
ATOM 1292 C C . PHE A 1 174 ? 4.988 7.238 -1.485 1.00 91.62 174 PHE A C 1
ATOM 1294 O O . PHE A 1 174 ? 4.704 6.555 -2.470 1.00 91.62 174 PHE A O 1
ATOM 1301 N N . GLY A 1 175 ? 6.000 8.109 -1.472 1.00 88.06 175 GLY A N 1
ATOM 1302 C CA . GLY A 1 175 ? 6.883 8.387 -2.606 1.00 88.06 175 GLY A CA 1
ATOM 1303 C C . GLY A 1 175 ? 8.080 7.441 -2.722 1.00 88.06 175 GLY A C 1
ATOM 1304 O O . GLY A 1 175 ? 8.790 7.206 -1.750 1.00 88.06 175 GLY A O 1
ATOM 1305 N N . ASP A 1 176 ? 8.332 6.970 -3.946 1.00 86.75 176 ASP A N 1
ATOM 1306 C CA . ASP A 1 176 ? 9.617 6.448 -4.441 1.00 86.75 176 ASP A CA 1
ATOM 1307 C C . ASP A 1 176 ? 10.271 5.357 -3.568 1.00 86.75 176 ASP A C 1
ATOM 1309 O O . ASP A 1 176 ? 11.502 5.262 -3.474 1.00 86.75 176 ASP A O 1
ATOM 1313 N N . ILE A 1 177 ? 9.414 4.533 -2.961 1.00 90.00 177 ILE A N 1
ATOM 1314 C CA . ILE A 1 177 ? 9.734 3.463 -2.016 1.00 90.00 177 ILE A CA 1
ATOM 1315 C C . ILE A 1 177 ? 10.408 2.323 -2.783 1.00 90.00 177 ILE A C 1
ATOM 1317 O O . ILE A 1 177 ? 9.869 1.885 -3.801 1.00 90.00 177 ILE A O 1
ATOM 1321 N N . ALA A 1 178 ? 11.556 1.833 -2.318 1.00 89.38 178 ALA A N 1
ATOM 1322 C CA . ALA A 1 178 ? 12.263 0.738 -2.978 1.00 89.38 178 ALA A CA 1
ATOM 1323 C C . ALA A 1 178 ? 11.584 -0.628 -2.759 1.00 89.38 178 ALA A C 1
ATOM 1325 O O . ALA A 1 178 ? 10.845 -0.839 -1.798 1.00 89.38 178 ALA A O 1
ATOM 1326 N N . ASN A 1 179 ? 11.835 -1.573 -3.667 1.00 88.62 179 ASN A N 1
ATOM 1327 C CA . ASN A 1 179 ? 11.322 -2.937 -3.547 1.00 88.62 179 ASN A CA 1
ATOM 1328 C C . ASN A 1 179 ? 11.904 -3.687 -2.345 1.00 88.62 179 ASN A C 1
ATOM 1330 O O . ASN A 1 179 ? 13.107 -3.670 -2.114 1.00 88.62 179 ASN A O 1
ATOM 1334 N N . GLU A 1 180 ? 11.033 -4.434 -1.667 1.00 90.25 180 GLU A N 1
ATOM 1335 C CA . GLU A 1 180 ? 11.267 -5.210 -0.442 1.00 90.25 180 GLU A CA 1
ATOM 1336 C C . GLU A 1 180 ? 11.612 -4.394 0.814 1.00 90.25 180 GLU A C 1
ATOM 1338 O O . GLU A 1 180 ? 11.542 -4.962 1.908 1.00 90.25 180 GLU A O 1
ATOM 1343 N N . GLU A 1 181 ? 11.873 -3.094 0.669 1.00 91.31 181 GLU A N 1
ATOM 1344 C CA . GLU A 1 181 ? 12.013 -2.104 1.742 1.00 91.31 181 GLU A CA 1
ATOM 1345 C C . GLU A 1 181 ? 10.649 -1.511 2.135 1.00 91.31 181 GLU A C 1
ATOM 1347 O O . GLU A 1 181 ? 9.656 -1.612 1.408 1.00 91.31 181 GLU A O 1
ATOM 1352 N N . VAL A 1 182 ? 10.578 -0.901 3.316 1.00 91.81 182 VAL A N 1
ATOM 1353 C CA . VAL A 1 182 ? 9.380 -0.195 3.797 1.00 91.81 182 VAL A CA 1
ATOM 1354 C C . VAL A 1 182 ? 9.416 1.288 3.440 1.00 91.81 182 VAL A C 1
ATOM 1356 O O . VAL A 1 182 ? 10.457 1.852 3.132 1.00 91.81 182 VAL A O 1
ATOM 1359 N N . SER A 1 183 ? 8.275 1.965 3.512 1.00 93.12 183 SER A N 1
ATOM 1360 C CA . SER A 1 183 ? 8.217 3.427 3.512 1.00 93.12 183 SER A CA 1
ATOM 1361 C C . SER A 1 183 ? 8.500 4.010 4.900 1.00 93.12 183 SER A C 1
ATOM 1363 O O . SER A 1 183 ? 8.431 3.308 5.912 1.00 93.12 183 SER A O 1
ATOM 1365 N N . LYS A 1 184 ? 8.688 5.339 4.968 1.00 91.50 184 LYS A N 1
ATOM 1366 C CA . LYS A 1 184 ? 8.439 6.076 6.217 1.00 91.50 184 LYS A CA 1
ATOM 1367 C C . LYS A 1 184 ? 7.014 5.772 6.722 1.00 91.50 184 LYS A C 1
ATOM 1369 O O . LYS A 1 184 ? 6.103 5.552 5.916 1.00 91.50 184 LYS A O 1
ATOM 1374 N N . VAL A 1 185 ? 6.828 5.761 8.036 1.00 92.31 185 VAL A N 1
ATOM 1375 C CA . VAL A 1 185 ? 5.534 5.627 8.713 1.00 92.31 185 VAL A CA 1
ATOM 1376 C C . VAL A 1 185 ? 4.778 6.946 8.614 1.00 92.31 185 VAL A C 1
ATOM 1378 O O . VAL A 1 185 ? 5.306 7.985 9.006 1.00 92.31 185 VAL A O 1
ATOM 1381 N N . LYS A 1 186 ? 3.530 6.899 8.143 1.00 92.44 186 LYS A N 1
ATOM 1382 C CA . LYS A 1 186 ? 2.583 7.999 8.310 1.00 92.44 186 LYS A CA 1
ATOM 1383 C C . LYS A 1 186 ? 1.784 7.784 9.590 1.00 92.44 186 LYS A C 1
ATOM 1385 O O . LYS A 1 186 ? 1.170 6.732 9.762 1.00 92.44 186 LYS A O 1
ATOM 1390 N N . GLU A 1 187 ? 1.777 8.788 10.457 1.00 91.19 187 GLU A N 1
ATOM 1391 C CA . GLU A 1 187 ? 1.054 8.757 11.728 1.00 91.19 187 GLU A CA 1
ATOM 1392 C C . GLU A 1 187 ? -0.292 9.484 11.650 1.00 91.19 187 GLU A C 1
ATOM 1394 O O . GLU A 1 187 ? -0.398 10.548 11.027 1.00 91.19 187 GLU A O 1
ATOM 1399 N N . PHE A 1 188 ? -1.301 8.929 12.325 1.00 89.31 188 PHE A N 1
ATOM 1400 C CA . PHE A 1 188 ? -2.599 9.556 12.555 1.00 89.31 188 PHE A CA 1
ATOM 1401 C C . PHE A 1 188 ? -3.017 9.404 14.025 1.00 89.31 188 PHE A C 1
ATOM 1403 O O . PHE A 1 188 ? -3.131 8.299 14.554 1.00 89.31 188 PHE A O 1
ATOM 1410 N N . SER A 1 189 ? -3.288 10.537 14.671 1.00 85.00 189 SER A N 1
ATOM 1411 C CA . SER A 1 189 ? -3.895 10.644 16.005 1.00 85.00 189 SER A CA 1
ATOM 1412 C C . SER A 1 189 ? -5.383 11.014 15.921 1.00 85.00 189 SER A C 1
ATOM 1414 O O . SER A 1 189 ? -5.852 11.421 14.853 1.00 85.00 189 SER A O 1
ATOM 1416 N N . SER A 1 190 ? -6.115 10.963 17.042 1.00 78.38 190 SER A N 1
ATOM 1417 C CA . SER A 1 190 ? -7.562 11.248 17.155 1.00 78.38 190 SER A CA 1
ATOM 1418 C C . SER A 1 190 ? -8.066 12.463 16.363 1.00 78.38 190 SER A C 1
ATOM 1420 O O . SER A 1 190 ? -9.133 12.398 15.766 1.00 78.38 190 SER A O 1
ATOM 1422 N N . TYR A 1 191 ? -7.319 13.574 16.327 1.00 77.38 191 TYR A N 1
ATOM 1423 C CA . TYR A 1 191 ? -7.724 14.796 15.606 1.00 77.38 191 TYR A CA 1
ATOM 1424 C C . TYR A 1 191 ? -7.567 14.690 14.082 1.00 77.38 191 TYR A C 1
ATOM 1426 O O . TYR A 1 191 ? -8.218 15.404 13.320 1.00 77.38 191 TYR A O 1
ATOM 1434 N N . SER A 1 192 ? -6.676 13.810 13.634 1.00 78.75 192 SER A N 1
ATOM 1435 C CA . SER A 1 192 ? -6.421 13.536 12.221 1.00 78.75 192 SER A CA 1
ATOM 1436 C C . SER A 1 192 ? -7.198 12.325 11.699 1.00 78.75 192 SER A C 1
ATOM 1438 O O . SER A 1 192 ? -7.356 12.210 10.489 1.00 78.75 192 SER A O 1
ATOM 1440 N N . LEU A 1 193 ? -7.712 11.456 12.568 1.00 84.44 193 LEU A N 1
ATOM 1441 C CA . LEU A 1 193 ? -8.501 10.289 12.181 1.00 84.44 193 LEU A CA 1
ATOM 1442 C C . LEU A 1 193 ? -9.933 10.661 11.740 1.00 84.44 193 LEU A C 1
ATOM 1444 O O . LEU A 1 193 ? -10.533 11.576 12.308 1.00 84.44 193 LEU A O 1
ATOM 1448 N N . PRO A 1 194 ? -10.521 9.951 10.756 1.00 83.88 194 PRO A N 1
ATOM 1449 C CA . PRO A 1 194 ? -11.948 10.054 10.465 1.00 83.88 194 PRO A CA 1
ATOM 1450 C C . PRO A 1 194 ? -12.780 9.574 11.660 1.00 83.88 194 PRO A C 1
ATOM 1452 O O . PRO A 1 194 ? -12.559 8.479 12.173 1.00 83.88 194 PRO A O 1
ATOM 1455 N N . THR A 1 195 ? -13.770 10.358 12.090 1.00 82.56 195 THR A N 1
ATOM 1456 C CA . THR A 1 195 ? -14.689 9.943 13.161 1.00 82.56 195 THR A CA 1
ATOM 1457 C C . THR A 1 195 ? -15.604 8.824 12.662 1.00 82.56 195 THR A C 1
ATOM 1459 O O . THR A 1 195 ? -16.423 9.038 11.772 1.00 82.56 195 THR A O 1
ATOM 1462 N N . THR A 1 196 ? -15.488 7.629 13.240 1.00 84.75 196 THR A N 1
ATOM 1463 C CA . THR A 1 196 ? -16.228 6.434 12.811 1.00 84.75 196 THR A CA 1
ATOM 1464 C C . THR A 1 196 ? -16.682 5.598 14.008 1.00 84.75 196 THR A C 1
ATOM 1466 O O . THR A 1 196 ? -16.010 5.550 15.033 1.00 84.75 196 THR A O 1
ATOM 1469 N N . THR A 1 197 ? -17.833 4.932 13.883 1.00 85.06 197 THR A N 1
ATOM 1470 C CA . THR A 1 197 ? -18.296 3.896 14.830 1.00 85.06 197 THR A CA 1
ATOM 1471 C C . THR A 1 197 ? -17.969 2.476 14.357 1.00 85.06 197 THR A C 1
ATOM 1473 O O . THR A 1 197 ? -18.085 1.526 15.128 1.00 85.06 197 THR A O 1
ATOM 1476 N N . GLY A 1 198 ? -17.581 2.329 13.087 1.00 89.19 198 GLY A N 1
ATOM 1477 C CA . GLY A 1 198 ? -17.039 1.109 12.492 1.00 89.19 198 GLY A CA 1
ATOM 1478 C C . GLY A 1 198 ? -15.520 1.202 12.302 1.00 89.19 198 GLY A C 1
ATOM 1479 O O . GLY A 1 198 ? -14.929 2.241 12.604 1.00 89.19 198 GLY A O 1
ATOM 1480 N N . PRO A 1 199 ? -14.874 0.162 11.757 1.00 92.38 199 PRO A N 1
ATOM 1481 C CA . PRO A 1 199 ? -13.453 0.211 11.431 1.00 92.38 199 PRO A CA 1
ATOM 1482 C C . PRO A 1 199 ? -13.193 1.257 10.337 1.00 92.38 199 PRO A C 1
ATOM 1484 O O . PRO A 1 199 ? -14.026 1.444 9.442 1.00 92.38 199 PRO A O 1
ATOM 1487 N N . ILE A 1 200 ? -12.034 1.919 10.373 1.00 92.44 200 ILE A N 1
ATOM 1488 C CA . ILE A 1 200 ? -11.644 2.837 9.292 1.00 92.44 200 ILE A CA 1
ATOM 1489 C C . ILE A 1 200 ? -11.463 2.063 7.982 1.00 92.44 200 ILE A C 1
ATOM 1491 O O . ILE A 1 200 ? -11.133 0.873 7.984 1.00 92.44 200 ILE A O 1
ATOM 1495 N N . ILE A 1 201 ? -11.668 2.734 6.849 1.00 93.75 201 ILE A N 1
ATOM 1496 C CA . ILE A 1 201 ? -11.410 2.154 5.531 1.00 93.75 201 ILE A CA 1
ATOM 1497 C C . ILE A 1 201 ? -10.136 2.762 4.953 1.00 93.75 201 ILE A C 1
ATOM 1499 O O . ILE A 1 201 ? -10.023 3.980 4.830 1.00 93.75 201 ILE A O 1
ATOM 1503 N N . VAL A 1 202 ? -9.204 1.892 4.567 1.00 95.25 202 VAL A N 1
ATOM 1504 C CA . VAL A 1 202 ? -8.027 2.220 3.755 1.00 95.25 202 VAL A CA 1
ATOM 1505 C C . VAL A 1 202 ? -8.306 1.835 2.304 1.00 95.25 202 VAL A C 1
ATOM 1507 O O . VAL A 1 202 ? -8.599 0.669 2.025 1.00 95.25 202 VAL A O 1
ATOM 1510 N N . ASP A 1 203 ? -8.197 2.803 1.402 1.00 95.25 203 ASP A N 1
ATOM 1511 C CA . ASP A 1 203 ? -8.376 2.668 -0.043 1.00 95.25 203 ASP A CA 1
ATOM 1512 C C . ASP A 1 203 ? -7.081 3.059 -0.774 1.00 95.25 203 ASP A C 1
ATOM 1514 O O . ASP A 1 203 ? -6.480 4.089 -0.478 1.00 95.25 203 ASP A O 1
ATOM 1518 N N . VAL A 1 204 ? -6.657 2.272 -1.761 1.00 95.50 204 VAL A N 1
ATOM 1519 C CA . VAL A 1 204 ? -5.565 2.614 -2.689 1.00 95.50 204 VAL A CA 1
ATOM 1520 C C . VAL A 1 204 ? -6.174 3.355 -3.875 1.00 95.50 204 VAL A C 1
ATOM 1522 O O . VAL A 1 204 ? -7.033 2.806 -4.567 1.00 95.50 204 VAL A O 1
ATOM 1525 N N . LEU A 1 205 ? -5.738 4.591 -4.115 1.00 93.44 205 LEU A N 1
ATOM 1526 C CA . LEU A 1 205 ? -6.251 5.460 -5.180 1.00 93.44 205 LEU A CA 1
ATOM 1527 C C . LEU A 1 205 ? -5.414 5.408 -6.460 1.00 93.44 205 LEU A C 1
ATOM 1529 O O . LEU A 1 205 ? -5.965 5.471 -7.553 1.00 93.44 205 LEU A O 1
ATOM 1533 N N . ASP A 1 206 ? -4.091 5.319 -6.333 1.00 92.75 206 ASP A N 1
ATOM 1534 C CA . ASP A 1 206 ? -3.181 5.243 -7.476 1.00 92.75 206 ASP A CA 1
ATOM 1535 C C . ASP A 1 206 ? -1.912 4.474 -7.105 1.00 92.75 206 ASP A C 1
ATOM 1537 O O . ASP A 1 206 ? -1.457 4.524 -5.955 1.00 92.75 206 ASP A O 1
ATOM 1541 N N . VAL A 1 207 ? -1.334 3.792 -8.092 1.00 94.00 207 VAL A N 1
ATOM 1542 C CA . VAL A 1 207 ? -0.021 3.154 -7.984 1.00 94.00 207 VAL A CA 1
ATOM 1543 C C . VAL A 1 207 ? 0.799 3.466 -9.228 1.00 94.00 207 VAL A C 1
ATOM 1545 O O . VAL A 1 207 ? 0.369 3.254 -10.367 1.00 94.00 207 VAL A O 1
ATOM 1548 N N . GLN A 1 208 ? 2.011 3.954 -8.989 1.00 93.38 208 GLN A N 1
ATOM 1549 C CA . GLN A 1 208 ? 2.978 4.341 -10.004 1.00 93.38 208 GLN A CA 1
ATOM 1550 C C . GLN A 1 208 ? 4.292 3.582 -9.797 1.00 93.38 208 GLN A C 1
ATOM 1552 O O . GLN A 1 208 ? 4.636 3.208 -8.675 1.00 93.38 208 GLN A O 1
ATOM 1557 N N . TRP A 1 209 ? 5.031 3.370 -10.881 1.00 92.25 209 TRP A N 1
ATOM 1558 C CA . TRP A 1 209 ? 6.264 2.581 -10.935 1.00 92.25 209 TRP A CA 1
ATOM 1559 C C . TRP A 1 209 ? 7.366 3.282 -11.742 1.00 92.25 209 TRP A C 1
ATOM 1561 O O . TRP A 1 209 ? 7.084 4.114 -12.607 1.00 92.25 209 TRP A O 1
ATOM 1571 N N . ASP A 1 210 ? 8.625 2.916 -11.508 1.00 89.88 210 ASP A N 1
ATOM 1572 C CA . ASP A 1 210 ? 9.804 3.462 -12.200 1.00 89.88 210 ASP A CA 1
ATOM 1573 C C . ASP A 1 210 ? 10.126 2.745 -13.530 1.00 89.88 210 ASP A C 1
ATOM 1575 O O . ASP A 1 210 ? 11.279 2.684 -13.959 1.00 89.88 210 ASP A O 1
ATOM 1579 N N . TRP A 1 211 ? 9.109 2.189 -14.206 1.00 86.19 211 TRP A N 1
ATOM 1580 C CA . TRP A 1 211 ? 9.259 1.335 -15.396 1.00 86.19 211 TRP A CA 1
ATOM 1581 C C . TRP A 1 211 ? 10.204 1.913 -16.461 1.00 86.19 211 TRP A C 1
ATOM 1583 O O . TRP A 1 211 ? 11.062 1.196 -16.979 1.00 86.19 211 TRP A O 1
ATOM 1593 N N . SER A 1 212 ? 10.087 3.212 -16.755 1.00 83.56 212 SER A N 1
ATOM 1594 C CA . SER A 1 212 ? 10.899 3.893 -17.772 1.00 83.56 212 SER A CA 1
ATOM 159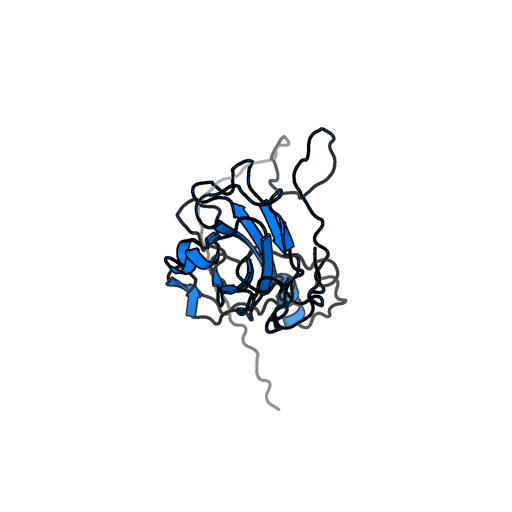5 C C . SER A 1 212 ? 12.396 3.859 -17.447 1.00 83.56 212 SER A C 1
ATOM 1597 O O . SER A 1 212 ? 13.209 3.655 -18.346 1.00 83.56 212 SER A O 1
ATOM 1599 N N . CYS A 1 213 ? 12.763 3.981 -16.167 1.00 84.44 213 CYS A N 1
ATOM 1600 C CA . CYS A 1 213 ? 14.147 3.854 -15.704 1.00 84.44 213 CYS A CA 1
ATOM 1601 C C . CYS A 1 213 ? 14.691 2.460 -16.001 1.00 84.44 213 CYS A C 1
ATOM 1603 O O . CYS A 1 213 ? 15.745 2.297 -16.615 1.00 84.44 213 CYS A O 1
ATOM 1605 N N . GLN A 1 214 ? 13.932 1.445 -15.588 1.00 86.44 214 GLN A N 1
ATOM 1606 C CA . GLN A 1 214 ? 14.334 0.048 -15.696 1.00 86.44 214 GLN A CA 1
ATOM 1607 C C . GLN A 1 214 ? 14.413 -0.393 -17.161 1.00 86.44 214 GLN A C 1
ATOM 1609 O O . GLN A 1 214 ? 15.312 -1.143 -17.527 1.00 86.44 214 GLN A O 1
ATOM 1614 N N . PHE A 1 215 ? 13.552 0.143 -18.029 1.00 86.19 215 PHE A N 1
ATOM 1615 C CA . PHE A 1 215 ? 13.618 -0.074 -19.473 1.00 86.19 215 PHE A CA 1
ATOM 1616 C C . PHE A 1 215 ? 14.944 0.399 -20.097 1.00 86.19 215 PHE A C 1
ATOM 1618 O O . PHE A 1 215 ? 15.528 -0.339 -20.893 1.00 86.19 215 PHE A O 1
ATOM 1625 N N . TYR A 1 216 ? 15.450 1.586 -19.741 1.00 85.88 216 TYR A N 1
ATOM 1626 C CA . TYR A 1 216 ? 16.744 2.072 -20.244 1.00 85.88 216 TYR A CA 1
ATOM 1627 C C . TYR A 1 216 ? 17.933 1.359 -19.587 1.00 85.88 216 TYR A C 1
ATOM 1629 O O . TYR A 1 216 ? 18.843 0.916 -20.290 1.00 85.88 216 TYR A O 1
ATOM 1637 N N . LEU A 1 217 ? 17.911 1.158 -18.266 1.00 86.38 217 LEU A N 1
ATOM 1638 C CA . LEU A 1 217 ? 18.963 0.420 -17.551 1.00 86.38 217 LEU A CA 1
ATOM 1639 C C . LEU A 1 217 ? 19.128 -1.011 -18.101 1.00 86.38 217 LEU A C 1
ATOM 1641 O O . LEU A 1 217 ? 20.248 -1.449 -18.363 1.00 86.38 217 LEU A O 1
ATOM 1645 N N . ASN A 1 218 ? 18.024 -1.709 -18.393 1.00 85.38 218 ASN A N 1
ATOM 1646 C CA . ASN A 1 218 ? 18.041 -3.054 -18.989 1.00 85.38 218 ASN A CA 1
ATOM 1647 C C . ASN A 1 218 ? 18.547 -3.086 -20.447 1.00 85.38 218 ASN A C 1
ATOM 1649 O O . ASN A 1 218 ? 18.869 -4.161 -20.953 1.00 85.38 218 ASN A O 1
ATOM 1653 N N . GLN A 1 219 ? 18.655 -1.936 -21.121 1.00 86.50 219 GLN A N 1
ATOM 1654 C CA . GLN A 1 219 ? 19.305 -1.797 -22.434 1.00 86.50 219 GLN A CA 1
ATOM 1655 C C . GLN A 1 219 ? 20.804 -1.455 -22.334 1.00 86.50 219 GLN A C 1
ATOM 1657 O O . GLN A 1 219 ? 21.467 -1.324 -23.361 1.00 86.50 219 GLN A O 1
ATOM 1662 N N . GLY A 1 220 ? 21.356 -1.341 -21.121 1.00 86.56 220 GLY A N 1
ATOM 1663 C CA . GLY A 1 220 ? 22.773 -1.052 -20.884 1.00 86.56 220 GLY A CA 1
ATOM 1664 C C . GLY A 1 220 ? 23.116 0.436 -20.760 1.00 86.56 220 GLY A C 1
ATOM 1665 O O . GLY A 1 220 ? 24.298 0.776 -20.751 1.00 86.56 220 GLY A O 1
ATOM 1666 N N . TYR A 1 221 ? 22.118 1.318 -20.645 1.00 86.56 221 TYR A N 1
ATOM 1667 C CA . TYR A 1 221 ? 22.346 2.712 -20.254 1.00 86.56 221 TYR A CA 1
ATOM 1668 C C . TYR A 1 221 ? 22.828 2.772 -18.797 1.00 86.56 221 TYR A C 1
ATOM 1670 O O . TYR A 1 221 ? 22.443 1.944 -17.970 1.00 86.56 221 TYR A O 1
ATOM 1678 N N . SER A 1 222 ? 23.678 3.744 -18.463 1.00 85.69 222 SER A N 1
ATOM 1679 C CA . SER A 1 222 ? 24.150 3.944 -17.090 1.00 85.69 222 SER A CA 1
ATOM 1680 C C . SER A 1 222 ? 23.216 4.876 -16.322 1.00 85.69 222 SER A C 1
ATOM 1682 O O . SER A 1 222 ? 22.503 5.687 -16.907 1.00 85.69 222 SER A O 1
ATOM 1684 N N . GLN A 1 223 ? 23.286 4.852 -14.987 1.00 81.62 223 GLN A N 1
ATOM 1685 C CA . GLN A 1 223 ? 22.552 5.802 -14.135 1.00 81.62 223 GLN A CA 1
ATOM 1686 C C . GLN A 1 223 ? 22.880 7.278 -14.451 1.00 81.62 223 GLN A C 1
ATOM 1688 O O . GLN A 1 223 ? 22.103 8.173 -14.136 1.00 81.62 223 GLN A O 1
ATOM 1693 N N . SER A 1 224 ? 24.039 7.528 -15.070 1.00 82.81 224 SER A N 1
ATOM 1694 C CA . SER A 1 224 ? 24.512 8.840 -15.520 1.00 82.81 224 SER A CA 1
ATOM 1695 C C . SER A 1 224 ? 24.090 9.229 -16.946 1.00 82.81 224 SER A C 1
ATOM 1697 O O . SER A 1 224 ? 24.279 10.389 -17.314 1.00 82.81 224 SER A O 1
ATOM 1699 N N . SER A 1 225 ? 23.548 8.304 -17.748 1.00 81.56 225 SER A N 1
ATOM 1700 C CA . SER A 1 225 ? 23.012 8.587 -19.089 1.00 81.56 225 SER A CA 1
ATOM 1701 C C . SER A 1 225 ? 21.845 9.573 -19.007 1.00 81.56 225 SER A C 1
ATOM 1703 O O . SER A 1 225 ? 21.053 9.490 -18.074 1.00 81.56 225 SER A O 1
ATOM 1705 N N . ALA A 1 226 ? 21.699 10.484 -19.972 1.00 80.88 226 ALA A N 1
ATOM 1706 C CA . ALA A 1 226 ? 20.664 11.530 -19.938 1.00 80.88 226 ALA A CA 1
ATOM 1707 C C . ALA A 1 226 ? 19.225 10.971 -19.965 1.00 80.88 226 ALA A C 1
ATOM 1709 O O . ALA A 1 226 ? 18.295 11.601 -19.475 1.00 80.88 226 ALA A O 1
ATOM 1710 N N . GLU A 1 227 ? 19.054 9.765 -20.502 1.00 78.19 227 GLU A N 1
ATOM 1711 C CA . GLU A 1 227 ? 17.803 9.009 -20.559 1.00 78.19 227 GLU A CA 1
ATOM 1712 C C . GLU A 1 227 ? 17.361 8.463 -19.188 1.00 78.19 227 GLU A C 1
ATOM 1714 O O . GLU A 1 227 ? 16.190 8.147 -19.001 1.00 78.19 227 GLU A O 1
ATOM 1719 N N . VAL A 1 228 ? 18.289 8.359 -18.228 1.00 75.50 228 VAL A N 1
ATOM 1720 C CA . VAL A 1 228 ? 18.051 7.865 -16.857 1.00 75.50 228 VAL A CA 1
ATOM 1721 C C . VAL A 1 228 ? 18.210 9.000 -15.834 1.00 75.50 228 VAL A C 1
ATOM 1723 O O . VAL A 1 228 ? 17.438 9.127 -14.886 1.00 75.50 228 VAL A O 1
ATOM 1726 N N . ASN A 1 229 ? 19.200 9.865 -16.039 1.00 67.38 229 ASN A N 1
ATOM 1727 C CA . ASN A 1 229 ? 19.545 10.983 -15.176 1.00 67.38 229 ASN A CA 1
ATOM 1728 C C . ASN A 1 229 ? 18.621 12.183 -15.438 1.00 67.38 229 ASN A C 1
ATOM 1730 O O . ASN A 1 229 ? 18.781 12.905 -16.420 1.00 67.38 229 ASN A O 1
ATOM 1734 N N . GLY A 1 230 ? 17.643 12.389 -14.555 1.00 61.06 230 GLY A N 1
ATOM 1735 C CA . GLY A 1 230 ? 16.662 13.478 -14.644 1.00 61.06 230 GLY A CA 1
ATOM 1736 C C . GLY A 1 230 ? 15.401 13.153 -15.455 1.00 61.06 230 GLY A C 1
ATOM 1737 O O . GLY A 1 230 ? 14.412 13.868 -15.325 1.00 61.06 230 GLY A O 1
ATOM 1738 N N . TYR A 1 231 ? 15.384 12.055 -16.222 1.00 58.34 231 TYR A N 1
ATOM 1739 C CA . TYR A 1 231 ? 14.216 11.603 -16.997 1.00 58.34 231 TYR A CA 1
ATOM 1740 C C . TYR A 1 231 ? 13.661 10.256 -16.508 1.00 58.34 231 TYR A C 1
ATOM 1742 O O . TYR A 1 231 ? 13.300 9.370 -17.280 1.00 58.34 231 TYR A O 1
ATOM 1750 N N . CYS A 1 232 ? 13.571 10.120 -15.185 1.00 68.44 232 CYS A N 1
ATOM 1751 C CA . CYS A 1 232 ? 13.148 8.905 -14.495 1.00 68.44 232 CYS A CA 1
ATOM 1752 C C . CYS A 1 232 ? 11.782 9.073 -13.787 1.00 68.44 232 CYS A C 1
ATOM 1754 O O . CYS A 1 232 ? 11.705 8.962 -12.563 1.00 68.44 232 CYS A O 1
ATOM 1756 N N . PRO A 1 233 ? 10.690 9.413 -14.508 1.00 77.31 233 PRO A N 1
ATOM 1757 C CA . PRO A 1 233 ? 9.403 9.667 -13.880 1.00 77.31 233 PRO A CA 1
ATOM 1758 C C . PRO A 1 233 ? 8.767 8.371 -13.372 1.00 77.31 233 PRO A C 1
ATOM 1760 O O . PRO A 1 233 ? 8.710 7.366 -14.086 1.00 77.31 233 PRO A O 1
ATOM 1763 N N . MET A 1 234 ? 8.187 8.443 -12.175 1.00 86.44 234 MET A N 1
ATOM 1764 C CA . MET A 1 234 ? 7.173 7.483 -11.751 1.00 86.44 234 MET A CA 1
ATOM 1765 C C . MET A 1 234 ? 5.962 7.634 -12.675 1.00 86.44 234 MET A C 1
ATOM 1767 O O . MET A 1 234 ? 5.394 8.720 -12.793 1.00 86.44 234 MET A O 1
ATOM 1771 N N . ALA A 1 235 ? 5.587 6.558 -13.359 1.00 88.44 235 ALA A N 1
ATOM 1772 C CA . ALA A 1 235 ? 4.448 6.525 -14.272 1.00 88.44 235 ALA A CA 1
ATOM 1773 C C . ALA A 1 235 ? 3.351 5.621 -13.708 1.00 88.44 235 ALA A C 1
ATOM 1775 O O . ALA A 1 235 ? 3.652 4.649 -13.019 1.00 88.44 235 ALA A O 1
ATOM 1776 N N . ARG A 1 236 ? 2.078 5.887 -14.016 1.00 90.50 236 ARG A N 1
ATOM 1777 C CA . ARG A 1 236 ? 0.986 4.975 -13.640 1.00 90.50 236 ARG A CA 1
ATOM 1778 C C . ARG A 1 236 ? 1.218 3.580 -14.237 1.00 90.50 236 ARG A C 1
ATOM 1780 O O . ARG A 1 236 ? 1.606 3.455 -15.402 1.00 90.50 236 ARG A O 1
ATOM 1787 N N . VAL A 1 237 ? 0.957 2.545 -13.439 1.00 90.75 237 VAL A N 1
ATOM 1788 C CA . VAL A 1 237 ? 1.024 1.141 -13.875 1.00 90.75 237 VAL A CA 1
ATOM 1789 C C . VAL A 1 237 ? 0.073 0.919 -15.055 1.00 90.75 237 VAL A C 1
ATOM 1791 O O . VAL A 1 237 ? -1.059 1.407 -15.056 1.00 90.75 237 VAL A O 1
ATOM 1794 N N . TRP A 1 238 ? 0.531 0.194 -16.075 1.00 89.38 238 TRP A N 1
ATOM 1795 C CA . TRP A 1 238 ? -0.265 -0.080 -17.272 1.00 89.38 238 TRP A CA 1
ATOM 1796 C C . TRP A 1 238 ? -1.410 -1.059 -16.989 1.00 89.38 238 TRP A C 1
ATOM 1798 O O . TRP A 1 238 ? -1.325 -1.910 -16.108 1.00 89.38 238 TRP A O 1
ATOM 1808 N N . ASP A 1 239 ? -2.492 -0.960 -17.764 1.00 89.12 239 ASP A N 1
ATOM 1809 C CA . ASP A 1 239 ? -3.766 -1.633 -17.468 1.00 89.12 239 ASP A CA 1
ATOM 1810 C C . ASP A 1 239 ? -3.681 -3.161 -17.303 1.00 89.12 239 ASP A C 1
ATOM 1812 O O . ASP A 1 239 ? -4.494 -3.741 -16.584 1.00 89.12 239 ASP A O 1
ATOM 1816 N N . ASN A 1 240 ? -2.705 -3.804 -17.948 1.00 86.19 240 ASN A N 1
ATOM 1817 C CA . ASN A 1 240 ? -2.521 -5.259 -17.995 1.00 86.19 240 ASN A CA 1
ATOM 1818 C C . ASN A 1 240 ? -1.320 -5.772 -17.180 1.00 86.19 240 ASN A C 1
ATOM 1820 O O . ASN A 1 240 ? -1.121 -6.988 -17.079 1.00 86.19 240 ASN A O 1
ATOM 1824 N N . ASP A 1 241 ? -0.520 -4.859 -16.636 1.00 88.50 241 ASP A N 1
ATOM 1825 C CA . ASP A 1 241 ? 0.689 -5.147 -15.875 1.00 88.50 241 ASP A CA 1
ATOM 1826 C C . ASP A 1 241 ? 0.408 -5.066 -14.380 1.00 88.50 241 ASP A C 1
ATOM 1828 O O . ASP A 1 241 ? -0.430 -4.278 -13.948 1.00 88.50 241 ASP A O 1
ATOM 1832 N N . CYS A 1 242 ? 1.112 -5.885 -13.601 1.00 91.44 242 CYS A N 1
ATOM 1833 C CA . CYS A 1 242 ? 0.899 -6.015 -12.166 1.00 91.44 242 CYS A CA 1
ATOM 1834 C C . CYS A 1 242 ? 2.017 -5.398 -11.332 1.00 91.44 242 CYS A C 1
ATOM 1836 O O . CYS A 1 242 ? 3.201 -5.502 -11.658 1.00 91.44 242 CYS A O 1
ATOM 1838 N N . VAL A 1 243 ? 1.616 -4.880 -10.178 1.00 93.56 243 VAL A N 1
ATOM 1839 C CA . VAL A 1 243 ? 2.470 -4.510 -9.049 1.00 93.56 243 VAL A CA 1
ATOM 1840 C C . VAL A 1 243 ? 2.012 -5.257 -7.801 1.00 93.56 243 VAL A C 1
ATOM 1842 O O . VAL A 1 243 ? 0.835 -5.591 -7.671 1.00 93.56 243 VAL A O 1
ATOM 1845 N N . GLY A 1 244 ? 2.948 -5.538 -6.900 1.00 94.38 244 GLY A N 1
ATOM 1846 C CA . GLY A 1 244 ? 2.694 -6.152 -5.601 1.00 94.38 244 GLY A CA 1
ATOM 1847 C C . GLY A 1 244 ? 3.202 -5.260 -4.474 1.00 94.38 244 GLY A C 1
ATOM 1848 O O . GLY A 1 244 ? 4.266 -4.655 -4.601 1.00 94.38 244 GLY A O 1
ATOM 1849 N N . PHE A 1 245 ? 2.464 -5.184 -3.371 1.00 95.88 245 PHE A N 1
ATOM 1850 C CA . PHE A 1 245 ? 2.895 -4.530 -2.134 1.00 95.88 245 PHE A CA 1
ATOM 1851 C C . PHE A 1 245 ? 2.150 -5.095 -0.918 1.00 95.88 245 PHE A C 1
ATOM 1853 O O . PHE A 1 245 ? 1.093 -5.713 -1.050 1.00 95.88 245 PHE A O 1
ATOM 1860 N N . ASP A 1 246 ? 2.693 -4.848 0.269 1.00 96.75 246 ASP A N 1
ATOM 1861 C CA . ASP A 1 246 ? 2.014 -5.066 1.542 1.00 96.75 246 ASP A CA 1
ATOM 1862 C C . ASP A 1 246 ? 1.637 -3.709 2.157 1.00 96.75 246 ASP A C 1
ATOM 1864 O O . ASP A 1 246 ? 2.383 -2.729 2.038 1.00 96.75 246 ASP A O 1
ATOM 1868 N N . LEU A 1 247 ? 0.508 -3.658 2.865 1.00 97.06 247 LEU A N 1
ATOM 1869 C CA . LEU A 1 247 ? 0.185 -2.565 3.785 1.00 97.06 247 LEU A CA 1
ATOM 1870 C C . LEU A 1 247 ? 0.448 -3.032 5.213 1.00 97.06 247 LEU A C 1
ATOM 1872 O O . LEU A 1 247 ? -0.040 -4.087 5.619 1.00 97.06 247 LEU A O 1
ATOM 1876 N N . GLN A 1 248 ? 1.187 -2.239 5.982 1.00 96.38 248 GLN A N 1
ATOM 1877 C CA . GLN A 1 248 ? 1.441 -2.501 7.395 1.00 96.38 248 GLN A CA 1
ATOM 1878 C C . GLN A 1 248 ? 0.871 -1.365 8.230 1.00 96.38 248 GLN A C 1
ATOM 1880 O O . GLN A 1 248 ? 1.069 -0.202 7.881 1.00 96.38 248 GLN A O 1
ATOM 1885 N N . PHE A 1 249 ? 0.186 -1.675 9.329 1.00 96.19 249 PHE A N 1
ATOM 1886 C CA . PHE A 1 249 ? -0.404 -0.653 10.193 1.00 96.19 249 PHE A CA 1
ATOM 1887 C C . PHE A 1 249 ? -0.510 -1.076 11.656 1.00 96.19 249 PHE A C 1
ATOM 1889 O O . PHE A 1 249 ? -0.777 -2.239 11.963 1.00 96.19 249 PHE A O 1
ATOM 1896 N N . SER A 1 250 ? -0.339 -0.110 12.555 1.00 95.31 250 SER A N 1
ATOM 1897 C CA . SER A 1 250 ? -0.630 -0.246 13.980 1.00 95.31 250 SER A CA 1
ATOM 1898 C C . SER A 1 250 ? -1.930 0.487 14.324 1.00 95.31 250 SER A C 1
ATOM 1900 O O . SER A 1 250 ? -2.235 1.543 13.767 1.00 95.31 250 SER A O 1
ATOM 1902 N N . THR A 1 251 ? -2.704 -0.088 15.242 1.00 94.00 251 THR A N 1
ATOM 1903 C CA . THR A 1 251 ? -3.867 0.536 15.891 1.00 94.00 251 THR A CA 1
ATOM 1904 C C . THR A 1 251 ? -3.615 0.679 17.394 1.00 94.00 251 THR A C 1
ATOM 1906 O O . THR A 1 251 ? -2.558 0.282 17.891 1.00 94.00 251 THR A O 1
ATOM 1909 N N . ASP A 1 252 ? -4.592 1.187 18.143 1.00 90.62 252 ASP A N 1
ATOM 1910 C CA . ASP A 1 252 ? -4.615 1.204 19.617 1.00 90.62 252 ASP A CA 1
ATOM 1911 C C . ASP A 1 252 ? -4.369 -0.185 20.256 1.00 90.62 252 ASP A C 1
ATOM 1913 O O . ASP A 1 252 ? -3.831 -0.298 21.357 1.00 90.62 252 ASP A O 1
ATOM 1917 N N . TYR A 1 253 ? -4.718 -1.267 19.549 1.00 90.88 253 TYR A N 1
ATOM 1918 C CA . TYR A 1 253 ? -4.684 -2.644 20.064 1.00 90.88 253 TYR A CA 1
ATOM 1919 C C . TYR A 1 253 ? -3.409 -3.430 19.714 1.00 90.88 253 TYR A C 1
ATOM 1921 O O . TYR A 1 253 ? -3.244 -4.576 20.141 1.00 90.88 253 TYR A O 1
ATOM 1929 N N . THR A 1 254 ? -2.499 -2.838 18.942 1.00 93.88 254 THR A N 1
ATOM 1930 C CA . THR A 1 254 ? -1.223 -3.445 18.528 1.00 93.88 254 THR A CA 1
ATOM 1931 C C . THR A 1 254 ? -0.056 -2.594 18.981 1.00 93.88 254 THR A C 1
ATOM 1933 O O . THR A 1 254 ? -0.184 -1.376 19.035 1.00 93.88 254 THR A O 1
ATOM 1936 N N . LYS A 1 255 ? 1.113 -3.205 19.167 1.00 94.56 255 LYS A N 1
ATOM 1937 C CA . LYS A 1 255 ? 2.365 -2.454 19.280 1.00 94.56 255 LYS A CA 1
ATOM 1938 C C . LYS A 1 255 ? 2.563 -1.555 18.057 1.00 94.56 255 LYS A C 1
ATOM 1940 O O . LYS A 1 255 ? 2.268 -1.967 16.931 1.00 94.56 255 LYS A O 1
ATOM 1945 N N . ASP A 1 256 ? 3.114 -0.369 18.274 1.00 93.31 256 ASP A N 1
ATOM 1946 C CA . ASP A 1 256 ? 3.477 0.539 17.192 1.00 93.31 256 ASP A CA 1
ATOM 1947 C C . ASP A 1 256 ? 4.713 0.042 16.421 1.00 93.31 256 ASP A C 1
ATOM 1949 O O . ASP A 1 256 ? 5.414 -0.881 16.851 1.00 93.31 256 ASP A O 1
ATOM 1953 N N . PHE A 1 257 ? 5.008 0.659 15.279 1.00 92.31 257 PHE A N 1
ATOM 1954 C CA . PHE A 1 257 ? 6.282 0.476 14.586 1.00 92.31 257 PHE A CA 1
ATOM 1955 C C . PHE A 1 257 ? 7.472 0.770 15.513 1.00 92.31 257 PHE A C 1
ATOM 1957 O O . PHE A 1 257 ? 7.375 1.644 16.381 1.00 92.31 257 PHE A O 1
ATOM 1964 N N . PRO A 1 258 ? 8.610 0.071 15.346 1.00 88.12 258 PRO A N 1
ATOM 1965 C CA . PRO A 1 258 ? 9.784 0.305 16.179 1.00 88.12 258 PRO A CA 1
ATOM 1966 C C . PRO A 1 258 ? 10.240 1.764 16.102 1.00 88.12 258 PRO A C 1
ATOM 1968 O O . PRO A 1 258 ? 10.122 2.414 15.064 1.00 88.12 258 PRO A O 1
ATOM 1971 N N . ALA A 1 259 ? 10.839 2.270 17.181 1.00 84.25 259 ALA A N 1
ATOM 1972 C CA . ALA A 1 259 ? 11.365 3.638 17.234 1.00 84.25 259 ALA A CA 1
ATOM 1973 C C . ALA A 1 259 ? 12.456 3.935 16.177 1.00 84.25 259 ALA A C 1
ATOM 1975 O O . ALA A 1 259 ? 12.754 5.096 15.912 1.00 84.25 259 ALA A O 1
ATOM 1976 N N . SER A 1 260 ? 13.044 2.900 15.565 1.00 81.50 260 SER A N 1
ATOM 1977 C CA . SER A 1 260 ? 13.984 3.006 14.443 1.00 81.50 260 SER A CA 1
ATOM 1978 C C . SER A 1 260 ? 13.321 3.191 13.072 1.00 81.50 260 SER A C 1
ATOM 1980 O O . SER A 1 260 ? 14.026 3.497 12.113 1.00 81.50 260 SER A O 1
ATOM 1982 N N . ALA A 1 261 ? 12.005 2.987 12.945 1.00 85.69 261 ALA A N 1
ATOM 1983 C CA . ALA A 1 261 ? 11.286 3.225 11.698 1.00 85.69 261 ALA A CA 1
ATOM 1984 C C . ALA A 1 261 ? 11.162 4.743 11.449 1.00 85.69 261 ALA A C 1
ATOM 1986 O O . ALA A 1 261 ? 10.619 5.447 12.307 1.00 85.69 261 ALA A O 1
ATOM 1987 N N . PRO A 1 262 ? 11.626 5.267 10.295 1.00 85.12 262 PRO A N 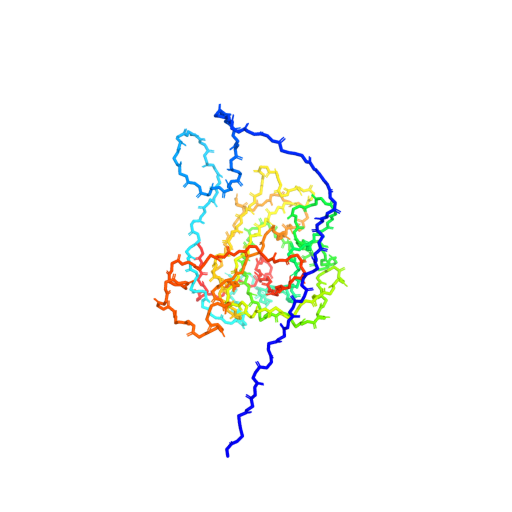1
ATOM 1988 C CA . PRO A 1 262 ? 11.442 6.671 9.938 1.00 85.12 262 PRO A CA 1
ATOM 1989 C C . PRO A 1 262 ? 9.969 7.071 9.938 1.00 85.12 262 PRO A C 1
ATOM 1991 O O . PRO A 1 262 ? 9.122 6.287 9.511 1.00 85.12 262 PRO A O 1
ATOM 1994 N N . ARG A 1 263 ? 9.673 8.305 10.346 1.00 86.31 263 ARG A N 1
ATOM 1995 C CA . ARG A 1 263 ? 8.319 8.880 10.346 1.00 86.31 263 ARG A CA 1
ATOM 1996 C C . ARG A 1 263 ? 8.251 10.059 9.367 1.00 86.31 263 ARG A C 1
ATOM 1998 O O . ARG A 1 263 ? 9.297 10.623 9.030 1.00 86.31 263 ARG A O 1
ATOM 2005 N N . MET A 1 264 ? 7.062 10.316 8.825 1.00 81.50 264 MET A N 1
ATOM 2006 C CA . MET A 1 264 ? 6.771 11.420 7.894 1.00 81.50 264 MET A CA 1
ATOM 2007 C C . MET A 1 264 ? 6.562 12.736 8.638 1.00 81.50 264 MET A C 1
ATOM 2009 O O . MET A 1 264 ? 5.839 12.698 9.656 1.00 81.50 264 MET A O 1
#